Protein AF-A0A1Q8AVF8-F1 (afdb_monomer)

Secondary structure (DSSP, 8-state):
-EEEEETTEEEEEEEEE---EE-S-S----TT-PPPSSTT-GGGG-EE-TT--SEEEEEEEEEE--BSTTSSB-TT--HHHHHHHSS-EEEEEEEEEPPPEE---EETGGGTT---TTS-PPB-TTS-B-SEEPPEE-S-STT--SGGG-S-GGGEEPPPTT----PPTT-EEPPPEEEEEEEEEEEEEEETTEEEEEEEEETTTT-------TTTTGGGS--

Mean predicted aligned error: 10.4 Å

Radius of gyration: 26.91 Å; Cα contacts (8 Å, |Δi|>4): 456; chains: 1; bounding box: 62×36×70 Å

Solvent-accessible surface area (backbone atoms only — not comparable to full-atom values): 12667 Å² total; per-residue (Å²): 92,77,47,72,78,58,87,46,35,32,40,41,40,49,76,46,80,48,85,53,69,42,51,68,64,98,66,61,98,29,90,76,48,68,62,56,84,46,79,90,45,51,70,69,42,42,20,51,41,56,86,51,51,41,40,37,40,44,36,39,36,39,34,39,49,52,33,12,64,90,37,91,36,51,51,81,50,56,71,73,53,27,72,70,68,23,60,36,33,41,36,38,41,39,39,37,32,49,27,40,38,36,58,70,62,47,36,43,78,82,50,82,68,60,65,58,53,79,51,75,62,65,66,46,57,85,72,42,66,72,66,64,43,37,34,24,63,78,52,8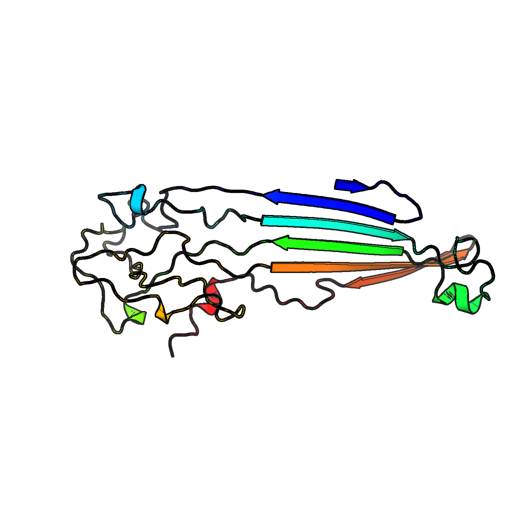1,33,69,71,26,69,55,77,96,40,33,49,39,71,87,23,49,42,82,44,57,80,46,38,76,33,70,47,44,38,28,65,37,58,43,63,56,43,54,45,41,30,39,36,41,39,32,80,74,45,82,52,99,93,48,75,43,72,48,75,49,79,34,78,43,63,76,68,56,82,63,85,89,50,79,72,72,59,72,76,69,77,87,122

Sequence (223 aa):
MQRRFKGGLAVNAAYTLAGSDGNAPDGGNSTIGVVQYDPYDIEKDRGPDPNVVKHRVVMNGTWDIPVGRGRRTGGSLPLWADAIVGGWTVSTIFQARSGPNLTPYFTYGDTGGIYPANTGRTLDGVGQFGEAWRPDVTGNPNTGGTRDRFFDLTKFKLPAAGSLGNAGKGSVHGPGTWIVNLAFYKDIVRSRGFTAEFSALLDNAFDHRNSASGWEQLARSWT

Structure (mmCIF, N/CA/C/O backbone):
data_AF-A0A1Q8AVF8-F1
#
_entry.id   AF-A0A1Q8AVF8-F1
#
loop_
_atom_site.group_PDB
_atom_site.id
_atom_site.type_symbol
_atom_site.label_atom_id
_atom_site.label_alt_id
_atom_site.label_comp_id
_atom_site.label_asym_id
_atom_site.label_entity_id
_atom_site.label_seq_id
_atom_site.pdbx_PDB_ins_code
_atom_site.Cartn_x
_atom_site.Cartn_y
_atom_site.Cartn_z
_atom_site.occupancy
_atom_site.B_iso_or_equiv
_atom_site.auth_seq_id
_atom_site.auth_comp_id
_atom_site.auth_asym_id
_atom_site.auth_atom_id
_atom_site.pdbx_PDB_model_num
ATOM 1 N N . MET A 1 1 ? -19.495 1.661 1.207 1.00 62.25 1 MET A N 1
ATOM 2 C CA . MET A 1 1 ? -20.613 1.007 1.921 1.00 62.25 1 MET A CA 1
ATOM 3 C C . MET A 1 1 ? -20.777 1.662 3.281 1.00 62.25 1 MET A C 1
ATOM 5 O O . MET A 1 1 ? -19.792 1.832 3.987 1.00 62.25 1 MET A O 1
ATOM 9 N N . GLN A 1 2 ? -21.999 2.029 3.651 1.00 60.25 2 GLN A N 1
ATOM 10 C CA . GLN A 1 2 ? -22.293 2.605 4.960 1.00 60.25 2 GLN A CA 1
ATOM 11 C C . GLN A 1 2 ? -23.439 1.817 5.582 1.00 60.25 2 GLN A C 1
ATOM 13 O O . GLN A 1 2 ? -24.530 1.755 5.019 1.00 60.25 2 GLN A O 1
ATOM 18 N N . ARG A 1 3 ? -23.198 1.215 6.745 1.00 70.56 3 ARG A N 1
ATOM 19 C CA . ARG A 1 3 ? -24.246 0.603 7.557 1.00 70.56 3 ARG A CA 1
ATOM 20 C C . ARG A 1 3 ? -24.509 1.501 8.759 1.00 70.56 3 ARG A C 1
ATOM 22 O O . ARG A 1 3 ? -23.636 1.690 9.602 1.00 70.56 3 ARG A O 1
ATOM 29 N N . ARG A 1 4 ? -25.723 2.056 8.814 1.00 68.44 4 ARG A N 1
ATOM 30 C CA . ARG A 1 4 ? -26.207 2.866 9.941 1.00 68.44 4 ARG A CA 1
ATOM 31 C C . ARG A 1 4 ? -26.382 1.992 11.191 1.00 68.44 4 ARG A C 1
ATOM 33 O O . ARG A 1 4 ? -26.616 0.789 11.062 1.00 68.44 4 ARG A O 1
ATOM 40 N N . PHE A 1 5 ? -26.266 2.616 12.364 1.00 70.38 5 PHE A N 1
ATOM 41 C CA . PHE A 1 5 ? -26.313 1.991 13.692 1.00 70.38 5 PHE A CA 1
ATOM 42 C C . PHE A 1 5 ? -27.472 0.983 13.794 1.00 70.38 5 PHE A C 1
ATOM 44 O O . PHE A 1 5 ? -28.640 1.366 13.825 1.00 70.38 5 PHE A O 1
ATOM 51 N N . LYS A 1 6 ? -27.171 -0.321 13.802 1.00 70.62 6 LYS A N 1
ATOM 52 C CA . LYS A 1 6 ? -28.186 -1.378 13.958 1.00 70.62 6 LYS A CA 1
ATOM 53 C C . LYS A 1 6 ? -27.681 -2.419 14.943 1.00 70.62 6 LYS A C 1
ATOM 55 O O . LYS A 1 6 ? -26.777 -3.183 14.616 1.00 70.62 6 LYS A O 1
ATOM 60 N N . GLY A 1 7 ? -28.300 -2.460 16.125 1.00 70.44 7 GLY A N 1
ATOM 61 C CA . GLY A 1 7 ? -27.936 -3.386 17.201 1.00 70.44 7 GLY A CA 1
ATOM 62 C C . GLY A 1 7 ? -26.587 -3.079 17.857 1.00 70.44 7 GLY A C 1
ATOM 63 O O . GLY A 1 7 ? -25.883 -4.016 18.212 1.00 70.44 7 GLY A O 1
ATOM 64 N N . GLY A 1 8 ? -26.214 -1.798 17.957 1.00 79.88 8 GLY A N 1
ATOM 65 C CA . GLY A 1 8 ? -24.939 -1.357 18.537 1.00 79.88 8 GLY A CA 1
ATOM 66 C C . GLY A 1 8 ? -23.781 -1.250 17.541 1.00 79.88 8 GLY A C 1
ATOM 67 O O . GLY A 1 8 ? -22.743 -0.709 17.880 1.00 79.88 8 GLY A O 1
ATOM 68 N N . LEU A 1 9 ? -23.934 -1.749 16.310 1.00 88.31 9 LEU A N 1
ATOM 69 C CA . LEU A 1 9 ? -22.868 -1.762 15.305 1.00 88.31 9 LEU A CA 1
ATOM 70 C C . LEU A 1 9 ? -23.087 -0.691 14.230 1.00 88.31 9 LEU A C 1
ATOM 72 O O . LEU A 1 9 ? -24.139 -0.665 13.577 1.00 88.31 9 LEU A O 1
ATOM 76 N N . ALA A 1 10 ? -22.058 0.116 13.988 1.00 92.50 10 ALA A N 1
ATOM 77 C CA . ALA A 1 10 ? -21.922 1.005 12.842 1.00 92.50 10 ALA A CA 1
ATOM 78 C C . ALA A 1 10 ? -20.623 0.704 12.091 1.00 92.50 10 ALA A C 1
ATOM 80 O O . ALA A 1 10 ? -19.572 0.531 12.699 1.00 92.50 10 ALA A O 1
ATOM 81 N N . VAL A 1 11 ? -20.700 0.641 10.760 1.00 93.81 11 VAL A N 1
ATOM 82 C CA . VAL A 1 11 ? -19.538 0.368 9.901 1.00 93.81 11 VAL A CA 1
ATOM 83 C C . VAL A 1 11 ? -19.597 1.251 8.663 1.00 93.81 11 VAL A C 1
ATOM 85 O O . VAL A 1 11 ? -20.637 1.367 8.006 1.00 93.81 11 VAL A O 1
ATOM 88 N N . ASN A 1 12 ? -18.461 1.843 8.321 1.00 95.00 12 ASN A N 1
ATOM 89 C CA . ASN A 1 12 ? -18.223 2.551 7.079 1.00 95.00 12 ASN A CA 1
ATOM 90 C C . ASN A 1 12 ? -16.999 1.941 6.392 1.00 95.00 12 ASN A C 1
ATOM 92 O O . ASN A 1 12 ? -15.965 1.762 7.023 1.00 95.00 12 ASN A O 1
ATOM 96 N N . ALA A 1 13 ? -17.113 1.624 5.108 1.00 95.19 13 ALA A N 1
ATOM 97 C CA . ALA A 1 13 ? -15.997 1.135 4.314 1.00 95.19 13 ALA A CA 1
ATOM 98 C C . ALA A 1 13 ? -15.970 1.826 2.952 1.00 95.19 13 ALA A C 1
ATOM 100 O O . ALA A 1 13 ? -17.008 1.963 2.292 1.00 95.19 13 ALA A O 1
ATOM 101 N N . ALA A 1 14 ? -14.779 2.209 2.518 1.00 97.00 14 ALA A N 1
ATOM 102 C CA . ALA A 1 14 ? -14.496 2.781 1.217 1.00 97.00 14 ALA A CA 1
ATOM 103 C C . ALA A 1 14 ? -13.383 1.979 0.540 1.00 97.00 14 ALA A C 1
ATOM 105 O O . ALA A 1 14 ? -12.409 1.572 1.175 1.00 97.00 14 ALA A O 1
ATOM 106 N N . TYR A 1 15 ? -13.546 1.763 -0.759 1.00 96.38 15 TYR A N 1
ATOM 107 C CA . TYR A 1 15 ? -12.542 1.150 -1.608 1.00 96.38 15 TYR A CA 1
ATOM 108 C C . TYR A 1 15 ? -12.303 2.060 -2.805 1.00 96.38 15 TYR A C 1
ATOM 110 O O . TYR A 1 15 ? -13.253 2.489 -3.461 1.00 96.38 15 TYR A O 1
ATOM 118 N N . THR A 1 16 ? -11.036 2.341 -3.068 1.00 96.38 16 THR A N 1
ATOM 119 C CA . THR A 1 16 ? -10.586 3.141 -4.197 1.00 96.38 16 THR A CA 1
ATOM 120 C C . THR A 1 16 ? -9.743 2.256 -5.099 1.00 96.38 16 THR A C 1
ATOM 122 O O . THR A 1 16 ? -8.730 1.700 -4.666 1.00 96.38 16 THR A O 1
ATOM 125 N N . LEU A 1 17 ? -10.171 2.152 -6.355 1.00 95.88 17 LEU A N 1
ATOM 126 C CA . LEU A 1 17 ? -9.361 1.657 -7.457 1.00 95.88 17 LEU A CA 1
ATOM 127 C C . LEU A 1 17 ? -8.878 2.874 -8.242 1.00 95.88 17 LEU A C 1
ATOM 129 O O . LEU A 1 17 ? -9.701 3.627 -8.758 1.00 95.88 17 LEU A O 1
ATOM 133 N N . ALA A 1 18 ? -7.567 3.069 -8.320 1.00 92.94 18 ALA A N 1
ATOM 134 C CA . ALA A 1 18 ? -6.971 4.148 -9.096 1.00 92.94 18 ALA A CA 1
ATOM 135 C C . ALA A 1 18 ? -6.000 3.590 -10.140 1.00 92.94 18 ALA A C 1
ATOM 137 O O . ALA A 1 18 ? -5.501 2.468 -10.037 1.00 92.94 18 ALA A O 1
ATOM 138 N N . GLY A 1 19 ? -5.757 4.367 -11.185 1.00 91.44 19 GLY A N 1
ATOM 139 C CA . GLY A 1 19 ? -4.804 4.037 -12.230 1.00 91.44 19 GLY A CA 1
ATOM 140 C C . GLY A 1 19 ? -4.382 5.308 -12.936 1.00 91.44 19 GLY A C 1
ATOM 141 O O . GLY A 1 19 ? -5.223 6.142 -13.249 1.00 91.44 19 GLY A O 1
ATOM 142 N N . SER A 1 20 ? -3.082 5.435 -13.143 1.00 90.38 20 SER A N 1
ATOM 143 C CA . SER A 1 20 ? -2.471 6.474 -13.953 1.00 90.38 20 SER A CA 1
ATOM 144 C C . SER A 1 20 ? -1.272 5.841 -14.631 1.00 90.38 20 SER A C 1
ATOM 146 O O . SER A 1 20 ? -0.558 5.050 -14.003 1.00 90.38 20 SER A O 1
ATOM 148 N N . ASP A 1 21 ? -1.090 6.145 -15.901 1.00 90.31 21 ASP A N 1
ATOM 149 C CA . ASP A 1 21 ? 0.059 5.754 -16.692 1.00 90.31 21 ASP A CA 1
ATOM 150 C C . ASP A 1 21 ? 0.595 6.971 -17.442 1.00 90.31 21 ASP A C 1
ATOM 152 O O . ASP A 1 21 ? -0.121 7.932 -17.723 1.00 90.31 21 ASP A O 1
ATOM 156 N N . GLY A 1 22 ? 1.882 6.940 -17.750 1.00 88.56 22 GLY A N 1
ATOM 157 C CA . GLY A 1 22 ? 2.511 8.014 -18.493 1.00 88.56 22 GLY A CA 1
ATOM 158 C C . GLY A 1 22 ? 3.928 7.667 -18.902 1.00 88.56 22 GLY A C 1
ATOM 159 O O . GLY A 1 22 ? 4.569 6.798 -18.313 1.00 88.56 22 GLY A O 1
ATOM 160 N N . ASN A 1 23 ? 4.399 8.389 -19.909 1.00 87.19 23 ASN A N 1
ATOM 161 C CA . ASN A 1 23 ? 5.767 8.381 -20.427 1.00 87.19 23 ASN A CA 1
ATOM 162 C C . ASN A 1 23 ? 6.611 9.535 -19.845 1.00 87.19 23 ASN A C 1
ATOM 164 O O . ASN A 1 23 ? 7.701 9.839 -20.326 1.00 87.19 23 ASN A O 1
ATOM 168 N N . ALA A 1 24 ? 6.093 10.218 -18.817 1.00 80.00 24 ALA A N 1
ATOM 169 C CA . ALA A 1 24 ? 6.864 11.201 -18.075 1.00 80.00 24 ALA A CA 1
ATOM 170 C C . ALA A 1 24 ? 8.023 10.489 -17.352 1.00 80.00 24 ALA A C 1
ATOM 172 O O . ALA A 1 24 ? 7.798 9.421 -16.767 1.00 80.00 24 ALA A O 1
ATOM 173 N N . PRO A 1 25 ? 9.240 11.051 -17.340 1.00 74.56 25 PRO A N 1
ATOM 174 C CA . PRO A 1 25 ? 10.337 10.440 -16.607 1.00 74.56 25 PRO A CA 1
ATOM 175 C C . PRO A 1 25 ? 10.065 10.475 -15.095 1.00 74.56 25 PRO A C 1
ATOM 177 O O . PRO A 1 25 ? 9.490 11.434 -14.582 1.00 74.56 25 PRO A O 1
ATOM 180 N N . ASP A 1 26 ? 10.496 9.436 -14.374 1.00 61.78 26 ASP A N 1
ATOM 181 C CA . ASP A 1 26 ? 10.219 9.257 -12.934 1.00 61.78 26 ASP A CA 1
ATOM 182 C C . ASP A 1 26 ? 10.962 10.240 -12.015 1.00 61.78 26 ASP A C 1
ATOM 184 O O . ASP A 1 26 ? 10.629 10.376 -10.839 1.00 61.78 26 ASP A O 1
ATOM 188 N N . GLY A 1 27 ? 11.964 10.941 -12.540 1.00 60.56 27 GLY A N 1
ATOM 189 C CA . GLY A 1 27 ? 12.740 11.933 -11.814 1.00 60.56 27 GLY A CA 1
ATOM 190 C C . GLY A 1 27 ? 13.999 12.325 -12.579 1.00 60.56 27 GLY A C 1
ATOM 191 O O . GLY A 1 27 ? 14.475 11.595 -13.446 1.00 60.56 27 GLY A O 1
ATOM 192 N N . GLY A 1 28 ? 14.537 13.497 -12.259 1.00 58.25 28 GLY A N 1
ATOM 193 C CA . GLY A 1 28 ? 15.793 13.988 -12.812 1.00 58.25 28 GLY A CA 1
ATOM 194 C C . GLY A 1 28 ? 16.117 15.358 -12.235 1.00 58.25 28 GLY A C 1
ATOM 195 O O . GLY A 1 28 ? 15.303 16.273 -12.321 1.00 58.25 28 GLY A O 1
ATOM 196 N N . ASN A 1 29 ? 17.293 15.489 -11.626 1.00 52.47 29 ASN A N 1
ATOM 197 C CA . ASN A 1 29 ? 17.801 16.762 -11.132 1.00 52.47 29 ASN A CA 1
ATOM 198 C C . ASN A 1 29 ? 18.781 17.329 -12.157 1.00 52.47 29 ASN A C 1
ATOM 200 O O . ASN A 1 29 ? 19.989 17.145 -12.045 1.00 52.47 29 A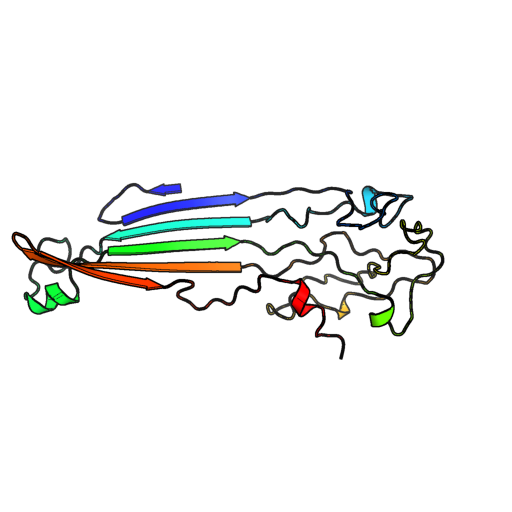SN A O 1
ATOM 204 N N . SER A 1 30 ? 18.246 17.952 -13.200 1.00 64.25 30 SER A N 1
ATOM 205 C CA . SER A 1 30 ? 19.047 18.501 -14.287 1.00 64.25 30 SER A CA 1
ATOM 206 C C . SER A 1 30 ? 18.587 19.917 -14.596 1.00 64.25 30 SER A C 1
ATOM 208 O O . SER A 1 30 ? 17.401 20.172 -14.805 1.00 64.25 30 SER A O 1
ATOM 210 N N . THR A 1 31 ? 19.548 20.836 -14.660 1.00 62.41 31 THR A N 1
ATOM 211 C CA . THR A 1 31 ? 19.342 22.233 -15.072 1.00 62.41 31 THR A CA 1
ATOM 212 C C . THR A 1 31 ? 18.910 22.360 -16.536 1.00 62.41 31 THR A C 1
ATOM 214 O O . THR A 1 31 ? 18.401 23.405 -16.928 1.00 62.41 31 THR A O 1
ATOM 217 N N . ILE A 1 32 ? 19.069 21.293 -17.330 1.00 66.00 32 ILE A N 1
ATOM 218 C CA . ILE A 1 32 ? 18.674 21.203 -18.746 1.00 66.00 32 ILE A CA 1
ATOM 219 C C . ILE A 1 32 ? 17.293 20.522 -18.900 1.00 66.00 32 ILE A C 1
ATOM 221 O O . ILE A 1 32 ? 16.760 20.408 -19.999 1.00 66.00 32 ILE A O 1
ATOM 225 N N . GLY A 1 33 ? 16.662 20.115 -17.793 1.00 64.94 33 GLY A N 1
ATOM 226 C CA . GLY A 1 33 ? 15.379 19.411 -17.790 1.00 64.94 33 GLY A CA 1
ATOM 227 C C . GLY A 1 33 ? 15.523 17.897 -17.640 1.00 64.94 33 GLY A C 1
ATOM 228 O O . GLY A 1 33 ? 16.625 17.349 -17.591 1.00 64.94 33 GLY A O 1
ATOM 229 N N . VAL A 1 34 ? 14.385 17.219 -17.496 1.00 68.31 34 VAL A N 1
ATOM 230 C CA . VAL A 1 34 ? 14.330 15.796 -17.139 1.00 68.31 34 VAL A CA 1
ATOM 231 C C . VAL A 1 34 ? 14.758 14.920 -18.323 1.00 68.31 34 VAL A C 1
ATOM 233 O O . VAL A 1 34 ? 14.279 15.104 -19.440 1.00 68.31 34 VAL A O 1
ATOM 236 N N . VAL A 1 35 ? 15.654 13.961 -18.077 1.00 72.44 35 VAL A N 1
ATOM 237 C CA . VAL A 1 35 ? 16.213 13.073 -19.107 1.00 72.44 35 VAL A CA 1
ATOM 238 C C . VAL A 1 35 ? 15.326 11.837 -19.279 1.00 72.44 35 VAL A C 1
ATOM 240 O O . VAL A 1 35 ? 15.113 11.085 -18.327 1.00 72.44 35 VAL A O 1
ATOM 243 N N . GLN A 1 36 ? 14.822 11.623 -20.497 1.00 78.00 36 GLN A N 1
ATOM 244 C CA . GLN A 1 36 ? 14.102 10.401 -20.882 1.00 78.00 36 GLN A CA 1
ATOM 245 C C . GLN A 1 36 ? 15.048 9.188 -20.883 1.00 78.00 36 GLN A C 1
ATOM 247 O O . GLN A 1 36 ? 16.258 9.333 -21.084 1.00 78.00 36 GLN A O 1
ATOM 252 N N . TYR A 1 37 ? 14.536 7.977 -20.644 1.00 79.50 37 TYR A N 1
ATOM 253 C CA . TYR A 1 37 ? 15.367 6.770 -20.705 1.00 79.50 37 TYR A CA 1
ATOM 254 C C . TYR A 1 37 ? 15.809 6.496 -22.144 1.00 79.50 37 TYR A C 1
ATOM 256 O O . TYR A 1 37 ? 17.011 6.365 -22.381 1.00 79.50 37 TYR A O 1
ATOM 264 N N . ASP A 1 38 ? 14.851 6.483 -23.075 1.00 82.62 38 ASP A N 1
ATOM 265 C CA . ASP A 1 38 ? 15.077 6.424 -24.520 1.00 82.62 38 ASP A CA 1
ATOM 266 C C . ASP A 1 38 ? 14.621 7.749 -25.168 1.00 82.62 38 ASP A C 1
ATOM 268 O O . ASP A 1 38 ? 13.419 8.007 -25.270 1.00 82.62 38 ASP A O 1
ATOM 272 N N . PRO A 1 39 ? 15.549 8.626 -25.598 1.00 78.62 39 PRO A N 1
ATOM 273 C CA . PRO A 1 39 ? 15.192 9.909 -26.201 1.00 78.62 39 PRO A CA 1
ATOM 274 C C . PRO A 1 39 ? 14.612 9.773 -27.617 1.00 78.62 39 PRO A C 1
ATOM 276 O O . PRO A 1 39 ? 14.037 10.733 -28.127 1.00 78.62 39 PRO A O 1
ATOM 279 N N . TYR A 1 40 ? 14.768 8.613 -28.262 1.00 85.50 40 TYR A N 1
ATOM 280 C CA . TYR A 1 40 ? 14.280 8.369 -29.619 1.00 85.50 40 TYR A CA 1
ATOM 281 C C . TYR A 1 40 ? 12.878 7.753 -29.637 1.00 85.50 40 TYR A C 1
ATOM 283 O O . TYR A 1 40 ? 12.205 7.812 -30.665 1.00 85.50 40 TYR A O 1
ATOM 291 N N . ASP A 1 41 ? 12.433 7.177 -28.518 1.00 86.62 41 ASP A N 1
ATOM 292 C CA . ASP A 1 41 ? 11.119 6.553 -28.380 1.00 86.62 41 ASP A CA 1
ATOM 293 C C . ASP A 1 41 ? 10.611 6.652 -26.935 1.00 86.62 41 ASP A C 1
ATOM 295 O O . ASP A 1 41 ? 10.851 5.784 -26.094 1.00 86.62 41 ASP A O 1
ATOM 299 N N . ILE A 1 42 ? 9.870 7.727 -26.661 1.00 84.56 42 ILE A N 1
ATOM 300 C CA . ILE A 1 42 ? 9.328 8.014 -25.328 1.00 84.56 42 ILE A CA 1
ATOM 301 C C . ILE A 1 42 ? 8.257 7.008 -24.889 1.00 84.56 42 ILE A C 1
ATOM 303 O O . ILE A 1 42 ? 8.016 6.851 -23.695 1.00 84.56 42 ILE A O 1
ATOM 307 N N . GLU A 1 43 ? 7.598 6.305 -25.816 1.00 88.06 43 GLU A N 1
ATOM 308 C CA . GLU A 1 43 ? 6.540 5.358 -25.448 1.00 88.06 43 GLU A CA 1
ATOM 309 C C . GLU A 1 43 ? 7.110 4.085 -24.810 1.00 88.06 43 GLU A C 1
ATOM 311 O O . GLU A 1 43 ? 6.407 3.422 -24.048 1.00 88.06 43 GLU A O 1
ATOM 316 N N . LYS A 1 44 ? 8.405 3.787 -24.999 1.00 82.94 44 LYS A N 1
ATOM 317 C CA . LYS A 1 44 ? 9.105 2.742 -24.224 1.00 82.94 44 LYS A CA 1
ATOM 318 C C . LYS A 1 44 ? 9.167 3.040 -22.730 1.00 82.94 44 LYS A C 1
ATOM 320 O O . LYS A 1 44 ? 9.304 2.119 -21.925 1.00 82.94 44 LYS A O 1
ATOM 325 N N . ASP A 1 45 ? 9.053 4.311 -22.357 1.00 83.94 45 ASP A N 1
ATOM 326 C CA . ASP A 1 45 ? 8.985 4.752 -20.968 1.00 83.94 45 ASP A CA 1
ATOM 327 C C . ASP A 1 45 ? 7.570 4.842 -20.425 1.00 83.94 45 ASP A C 1
ATOM 329 O O . ASP A 1 45 ? 7.386 5.214 -19.265 1.00 83.94 45 ASP A O 1
ATOM 333 N N . ARG A 1 46 ? 6.558 4.467 -21.208 1.00 89.88 46 ARG A N 1
ATOM 334 C CA . ARG A 1 46 ? 5.196 4.436 -20.705 1.00 89.88 46 ARG A CA 1
ATOM 335 C C . ARG A 1 46 ? 5.036 3.332 -19.667 1.00 89.88 46 ARG A C 1
ATOM 337 O O . ARG A 1 46 ? 5.244 2.150 -19.931 1.00 89.88 46 ARG A O 1
ATOM 344 N N . GLY A 1 47 ? 4.612 3.723 -18.475 1.00 90.44 47 GLY A N 1
ATOM 345 C CA . GLY A 1 47 ? 4.353 2.800 -17.379 1.00 90.44 47 GLY A CA 1
ATOM 346 C C . GLY A 1 47 ? 3.432 3.410 -16.334 1.00 90.44 47 GLY A C 1
ATOM 347 O O . GLY A 1 47 ? 3.074 4.587 -16.437 1.00 90.44 47 GLY A O 1
ATOM 348 N N . PRO A 1 48 ? 3.020 2.622 -15.330 1.00 90.12 48 PRO A N 1
ATOM 349 C CA . PRO A 1 48 ? 2.194 3.125 -14.251 1.00 90.12 48 PRO A CA 1
ATOM 350 C C . PRO A 1 48 ? 2.927 4.217 -13.467 1.00 90.12 48 PRO A C 1
ATOM 352 O O . PRO A 1 48 ? 4.133 4.134 -13.235 1.00 90.12 48 PRO A O 1
ATOM 355 N N . ASP A 1 49 ? 2.177 5.220 -13.027 1.00 84.56 49 ASP A N 1
ATOM 356 C CA . ASP A 1 49 ? 2.690 6.280 -12.164 1.00 84.56 49 ASP A CA 1
ATOM 357 C C . ASP A 1 49 ? 3.087 5.696 -10.792 1.00 84.56 49 ASP A C 1
ATOM 359 O O . ASP A 1 49 ? 2.239 5.088 -10.122 1.00 84.56 49 ASP A O 1
ATOM 363 N N . PRO A 1 50 ? 4.344 5.873 -10.341 1.00 77.62 50 PRO A N 1
ATOM 364 C CA . PRO A 1 50 ? 4.799 5.354 -9.051 1.00 77.62 50 PRO A CA 1
ATOM 365 C C . PRO A 1 50 ? 4.055 5.962 -7.850 1.00 77.62 50 PRO A C 1
ATOM 367 O O . PRO A 1 50 ? 4.018 5.354 -6.777 1.00 77.62 50 PRO A O 1
ATOM 370 N N . ASN A 1 51 ? 3.425 7.131 -8.012 1.00 78.94 51 ASN A N 1
ATOM 371 C CA . ASN A 1 51 ? 2.699 7.826 -6.947 1.00 78.94 51 ASN A CA 1
ATOM 372 C C . ASN A 1 51 ? 1.241 7.368 -6.809 1.00 78.94 51 ASN A C 1
ATOM 374 O O . ASN A 1 51 ? 0.581 7.683 -5.812 1.00 78.94 51 ASN A O 1
ATOM 378 N N . VAL A 1 52 ? 0.718 6.614 -7.782 1.00 85.88 52 VAL A N 1
ATOM 379 C CA . VAL A 1 52 ? -0.677 6.169 -7.775 1.00 85.88 52 VAL A CA 1
ATOM 380 C C . VAL A 1 52 ? -0.797 4.777 -7.171 1.00 85.88 52 VAL A C 1
ATOM 382 O O . VAL A 1 52 ? -0.420 3.759 -7.747 1.00 85.88 52 VAL A O 1
ATOM 385 N N . VAL A 1 53 ? -1.410 4.725 -5.990 1.00 89.44 53 VAL A N 1
ATOM 386 C CA . VAL A 1 53 ? -1.764 3.471 -5.323 1.00 89.44 53 VAL A CA 1
ATOM 387 C C . VAL A 1 53 ? -2.951 2.829 -6.039 1.00 89.44 53 VAL A C 1
ATOM 389 O O . VAL A 1 53 ? -4.054 3.375 -6.027 1.00 89.44 53 VAL A O 1
ATOM 392 N N . LYS A 1 54 ? -2.742 1.638 -6.612 1.00 92.50 54 LYS A N 1
ATOM 393 C CA . LYS A 1 54 ? -3.764 0.914 -7.382 1.00 92.50 54 LYS A CA 1
ATOM 394 C C . LYS A 1 54 ? -5.000 0.574 -6.550 1.00 92.50 54 LYS A C 1
ATOM 396 O O . LYS A 1 54 ? -6.117 0.872 -6.959 1.00 92.50 54 LYS A O 1
ATOM 401 N N . HIS A 1 55 ? -4.795 -0.042 -5.389 1.00 94.75 55 HIS A N 1
ATOM 402 C CA . HIS A 1 55 ? -5.865 -0.507 -4.512 1.00 94.75 55 HIS A CA 1
ATOM 403 C C . HIS A 1 55 ? -5.720 0.133 -3.141 1.00 94.75 55 HIS A C 1
ATOM 405 O O . HIS A 1 55 ? -4.673 -0.008 -2.512 1.00 94.75 55 HIS A O 1
ATOM 411 N N . ARG A 1 56 ? -6.773 0.783 -2.646 1.00 95.12 56 ARG A N 1
ATOM 412 C CA . ARG A 1 56 ? -6.827 1.289 -1.272 1.00 95.12 56 ARG A CA 1
ATOM 413 C C . ARG A 1 56 ? -8.164 0.955 -0.634 1.00 95.12 56 ARG A C 1
ATOM 415 O O . ARG A 1 56 ? -9.211 1.247 -1.198 1.00 95.12 56 ARG A O 1
ATOM 422 N N . VAL A 1 57 ? -8.120 0.378 0.558 1.00 96.88 57 VAL A N 1
ATOM 423 C CA . VAL A 1 57 ? -9.282 0.108 1.404 1.00 96.88 57 VAL A CA 1
ATOM 424 C C . VAL A 1 57 ? -9.134 0.920 2.681 1.00 96.88 57 VAL A C 1
ATOM 426 O O . VAL A 1 57 ? -8.074 0.915 3.305 1.00 96.88 57 VAL A O 1
ATOM 429 N N . VAL A 1 58 ? -10.204 1.599 3.077 1.00 96.69 58 VAL A N 1
ATOM 430 C CA . VAL A 1 58 ? -10.331 2.219 4.397 1.00 96.69 58 VAL A CA 1
ATOM 431 C C . VAL A 1 58 ? -11.652 1.764 4.994 1.00 96.69 58 VAL A C 1
ATOM 433 O O . VAL A 1 58 ? -12.698 1.890 4.361 1.00 96.69 58 VAL A O 1
ATOM 436 N N . MET A 1 59 ? -11.615 1.230 6.206 1.00 96.44 59 MET A N 1
ATOM 437 C CA . MET A 1 59 ? -12.793 0.801 6.944 1.00 96.44 59 MET A CA 1
ATOM 438 C C . MET A 1 59 ? -12.738 1.358 8.358 1.00 96.44 59 MET A C 1
ATOM 440 O O . MET A 1 59 ? -11.721 1.268 9.029 1.00 96.44 59 MET A O 1
ATOM 444 N N . ASN A 1 60 ? -13.856 1.898 8.818 1.00 95.38 60 ASN A N 1
ATOM 445 C CA . ASN A 1 60 ? -14.053 2.354 10.180 1.00 95.38 60 ASN A CA 1
ATOM 446 C C . ASN A 1 60 ? -15.265 1.621 10.746 1.00 95.38 60 ASN A C 1
ATOM 448 O O . ASN A 1 60 ? -16.293 1.502 10.074 1.00 95.38 60 ASN A O 1
ATOM 452 N N . GLY A 1 61 ? -15.162 1.129 11.970 1.00 94.31 61 GLY A N 1
ATOM 453 C CA . GLY A 1 61 ? -16.256 0.440 12.636 1.00 94.31 61 GLY A CA 1
ATOM 454 C C . GLY A 1 61 ? -16.308 0.803 14.105 1.00 94.31 61 GLY A C 1
ATOM 455 O O . GLY A 1 61 ? -15.269 0.917 14.740 1.00 94.31 61 GLY A O 1
ATOM 456 N N . THR A 1 62 ? -17.514 0.941 14.639 1.00 94.56 62 THR A N 1
ATOM 457 C CA . THR A 1 62 ? -17.759 1.078 16.073 1.00 94.56 62 THR A CA 1
ATOM 458 C C . THR A 1 62 ? -18.839 0.090 16.463 1.00 94.56 62 THR A C 1
ATOM 460 O O . THR A 1 62 ? -19.873 -0.016 15.798 1.00 94.56 62 THR A O 1
ATOM 463 N N . TRP A 1 63 ? -18.587 -0.652 17.529 1.00 92.25 63 TRP A N 1
ATOM 464 C CA . TRP A 1 63 ? -19.482 -1.658 18.052 1.00 92.25 63 TRP A CA 1
ATOM 465 C C . TRP A 1 63 ? -19.680 -1.472 19.550 1.00 92.25 63 TRP A C 1
ATOM 467 O O . TRP A 1 63 ? -18.784 -1.733 20.351 1.00 92.25 63 TRP A O 1
ATOM 477 N N . ASP A 1 64 ? -20.891 -1.077 19.919 1.00 89.75 64 ASP A N 1
ATOM 478 C CA . ASP A 1 64 ? -21.391 -1.186 21.279 1.00 89.75 64 ASP A CA 1
ATOM 479 C C . ASP A 1 64 ? -21.716 -2.649 21.547 1.00 89.75 64 ASP A C 1
ATOM 481 O O . ASP A 1 64 ? -22.698 -3.202 21.031 1.00 89.75 64 ASP A O 1
ATOM 485 N N . ILE A 1 65 ? -20.887 -3.286 22.366 1.00 87.75 65 ILE A N 1
ATOM 486 C CA . ILE A 1 65 ? -21.068 -4.683 22.720 1.00 87.75 65 ILE A CA 1
ATOM 487 C C . ILE A 1 65 ? -22.396 -4.791 23.489 1.00 87.75 65 ILE A C 1
ATOM 489 O O . ILE A 1 65 ? -22.604 -4.102 24.498 1.00 87.75 65 ILE A O 1
ATOM 493 N N . PRO A 1 66 ? -23.341 -5.637 23.039 1.00 82.81 66 PRO A N 1
ATOM 494 C CA . PRO A 1 66 ? -24.671 -5.721 23.631 1.00 82.81 66 PRO A CA 1
ATOM 495 C C . PRO A 1 66 ? -24.680 -6.596 24.897 1.00 82.81 66 PRO A C 1
ATOM 497 O O . PRO A 1 66 ? -25.669 -7.277 25.159 1.00 82.81 66 PRO A O 1
ATOM 500 N N . VAL A 1 67 ? -23.585 -6.595 25.661 1.00 84.31 67 VAL A N 1
ATOM 501 C CA . VAL A 1 67 ? -23.405 -7.366 26.895 1.00 84.31 67 VAL A CA 1
ATOM 502 C C . VAL A 1 67 ? -23.526 -6.436 28.099 1.00 84.31 67 VAL A C 1
ATOM 504 O O . VAL A 1 67 ? -22.945 -5.351 28.102 1.00 84.31 67 VAL A O 1
ATOM 507 N N . GLY A 1 68 ? -24.281 -6.863 29.108 1.00 78.56 68 GLY A N 1
ATOM 508 C CA . GLY A 1 68 ? -24.412 -6.187 30.396 1.00 78.56 68 GLY A CA 1
ATOM 509 C C . GLY A 1 68 ? -25.855 -6.044 30.872 1.00 78.56 68 GLY A C 1
ATOM 510 O O . GLY A 1 68 ? -26.810 -6.390 30.166 1.00 78.56 68 GLY A O 1
ATOM 511 N N . ARG A 1 69 ? -26.030 -5.499 32.077 1.00 70.69 69 ARG A N 1
ATOM 512 C CA . ARG A 1 69 ? -27.351 -5.182 32.630 1.00 70.69 69 ARG A CA 1
ATOM 513 C C . ARG A 1 69 ? -28.091 -4.198 31.724 1.00 70.69 69 ARG A C 1
ATOM 515 O O . ARG A 1 69 ? -27.539 -3.201 31.269 1.00 70.69 69 ARG A O 1
ATOM 522 N N . GLY A 1 70 ? -29.360 -4.494 31.441 1.00 72.31 70 GLY A N 1
ATOM 523 C CA . GLY A 1 70 ? -30.193 -3.678 30.549 1.00 72.31 70 GLY A CA 1
ATOM 524 C C . GLY A 1 70 ? -29.835 -3.769 29.058 1.00 72.31 70 GLY A C 1
ATOM 525 O O . GLY A 1 70 ? -30.427 -3.049 28.256 1.00 72.31 70 GLY A O 1
ATOM 526 N N . ARG A 1 71 ? -28.902 -4.649 28.662 1.00 76.94 71 ARG A N 1
ATOM 527 C CA . ARG A 1 71 ? -28.566 -4.925 27.255 1.00 76.94 71 ARG A CA 1
ATOM 528 C C . ARG A 1 71 ? -29.090 -6.293 26.809 1.00 76.94 71 ARG A C 1
ATOM 530 O O . ARG A 1 71 ? -29.602 -7.079 27.603 1.00 76.94 71 ARG A O 1
ATOM 537 N N . ARG A 1 72 ? -28.993 -6.561 25.500 1.00 75.69 72 ARG A N 1
ATOM 538 C CA . ARG A 1 72 ? -29.579 -7.746 24.845 1.00 75.69 72 ARG A CA 1
ATOM 539 C C . ARG A 1 72 ? -29.038 -9.068 25.402 1.00 75.69 72 ARG A C 1
ATOM 541 O O . ARG A 1 72 ? -29.765 -10.056 25.403 1.00 75.69 72 ARG A O 1
ATOM 548 N N . THR A 1 73 ? -27.794 -9.080 25.872 1.00 77.69 73 THR A N 1
ATOM 549 C CA . THR A 1 73 ? -27.111 -10.264 26.395 1.00 77.69 73 THR A CA 1
ATOM 550 C C . THR A 1 73 ? -26.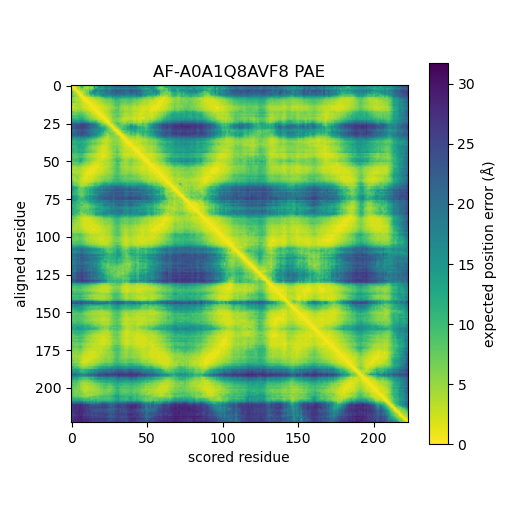614 -9.976 27.816 1.00 77.69 73 THR A C 1
ATOM 552 O O . THR A 1 73 ? -26.011 -8.938 28.059 1.00 77.69 73 THR A O 1
ATOM 555 N N . GLY A 1 74 ? -26.841 -10.877 28.777 1.00 71.56 74 GLY A N 1
ATOM 556 C CA . GLY A 1 74 ? -26.326 -10.701 30.148 1.00 71.56 74 GLY A CA 1
ATOM 557 C C . GLY A 1 74 ? -27.130 -9.746 31.044 1.00 71.56 74 GLY A C 1
ATOM 558 O O . GLY A 1 74 ? -26.591 -9.222 32.015 1.00 71.56 74 GLY A O 1
ATOM 559 N N . GLY A 1 75 ? -28.425 -9.551 30.770 1.00 74.50 75 GLY A N 1
ATOM 560 C CA . GLY A 1 75 ? -29.296 -8.663 31.553 1.00 74.50 75 GLY A CA 1
ATOM 561 C C . GLY A 1 75 ? -29.406 -8.999 33.051 1.00 74.50 75 GLY A C 1
ATOM 562 O O . GLY A 1 75 ? -29.739 -8.121 33.844 1.00 74.50 75 GLY A O 1
ATOM 563 N N . SER A 1 76 ? -29.089 -10.235 33.449 1.00 78.19 76 SER A N 1
ATOM 564 C CA . SER A 1 76 ? -29.095 -10.718 34.838 1.00 78.19 76 SER A CA 1
ATOM 565 C C . SER A 1 76 ? -27.698 -10.859 35.457 1.00 78.19 76 SER A C 1
ATOM 567 O O . SER A 1 76 ? -27.564 -11.505 36.496 1.00 78.19 76 SER A O 1
ATOM 569 N N . LEU A 1 77 ? -26.650 -10.302 34.836 1.00 79.25 77 LEU A N 1
ATOM 570 C CA . LEU A 1 77 ? -25.293 -10.399 35.376 1.00 79.25 77 LEU A CA 1
ATOM 571 C C . LEU A 1 77 ? -25.209 -9.786 36.789 1.00 79.25 77 LEU A C 1
ATOM 573 O O . LEU A 1 77 ? -25.810 -8.732 37.045 1.00 79.25 77 LEU A O 1
ATOM 577 N N . PRO A 1 78 ? -24.467 -10.422 37.717 1.00 79.12 78 PRO A N 1
ATOM 578 C CA . PRO A 1 78 ? -24.165 -9.820 39.007 1.00 79.12 78 PRO A CA 1
ATOM 579 C C . PRO A 1 78 ? -23.329 -8.548 38.809 1.00 79.12 78 PRO A C 1
ATOM 581 O O . PRO A 1 78 ? -22.559 -8.448 37.854 1.00 79.12 78 PRO A O 1
ATOM 584 N N . LEU A 1 79 ? -23.473 -7.577 39.719 1.00 79.12 79 LEU A N 1
ATOM 585 C CA . LEU A 1 79 ? -22.903 -6.225 39.578 1.00 79.12 79 LEU A CA 1
ATOM 586 C C . LEU A 1 79 ? -21.403 -6.226 39.252 1.00 79.12 79 LEU A C 1
ATOM 588 O O . LEU A 1 79 ? -20.954 -5.458 38.410 1.00 79.12 79 LEU A O 1
ATOM 592 N N . TRP A 1 80 ? -20.638 -7.103 39.902 1.00 80.06 80 TRP A N 1
ATOM 593 C CA . TRP A 1 80 ? -19.196 -7.212 39.692 1.00 80.06 80 TRP A CA 1
ATOM 594 C C . TRP A 1 80 ? -18.850 -7.740 38.291 1.00 80.06 80 TRP A C 1
ATOM 596 O O . TRP A 1 80 ? -17.879 -7.292 37.690 1.00 80.06 80 TRP A O 1
ATOM 606 N N . ALA A 1 81 ? -19.656 -8.653 37.741 1.00 80.50 81 ALA A N 1
ATOM 607 C CA . ALA A 1 81 ? -19.442 -9.190 36.403 1.00 80.50 81 ALA A CA 1
ATOM 608 C C . ALA A 1 81 ? -19.821 -8.151 35.341 1.00 80.50 81 ALA A C 1
ATOM 610 O O . ALA A 1 81 ? -19.069 -7.942 34.398 1.00 80.50 81 ALA A O 1
ATOM 611 N N . ASP A 1 82 ? -20.931 -7.434 35.523 1.00 79.56 82 ASP A N 1
ATOM 612 C CA . ASP A 1 82 ? -21.324 -6.319 34.651 1.00 79.56 82 ASP A CA 1
ATOM 613 C C . ASP A 1 82 ? -20.268 -5.193 34.645 1.00 79.56 82 ASP A C 1
ATOM 615 O O . ASP A 1 82 ? -19.859 -4.703 33.587 1.00 79.56 82 ASP A O 1
ATOM 619 N N . ALA A 1 83 ? -19.705 -4.878 35.816 1.00 76.19 83 ALA A N 1
ATOM 620 C CA . ALA A 1 83 ? -18.611 -3.920 35.955 1.00 76.19 83 ALA A CA 1
ATOM 621 C C . ALA A 1 83 ? -17.343 -4.328 35.185 1.00 76.19 83 ALA A C 1
ATOM 623 O O . ALA A 1 83 ? -16.603 -3.454 34.743 1.00 76.19 83 ALA A O 1
ATOM 624 N N . ILE A 1 84 ? -17.119 -5.621 34.928 1.00 79.19 84 ILE A N 1
ATOM 625 C CA . ILE A 1 84 ? -15.970 -6.109 34.149 1.00 79.19 84 ILE A CA 1
ATOM 626 C C . ILE A 1 84 ? -16.339 -6.272 32.670 1.00 79.19 84 ILE A C 1
ATOM 628 O O . ILE A 1 84 ? -15.717 -5.643 31.817 1.00 79.19 84 ILE A O 1
ATOM 632 N N . VAL A 1 85 ? -17.381 -7.038 32.339 1.00 80.50 85 VAL A N 1
ATOM 633 C CA . VAL A 1 85 ? -17.687 -7.452 30.954 1.00 80.50 85 VAL A CA 1
ATOM 634 C C . VAL A 1 85 ? -18.806 -6.660 30.270 1.00 80.50 85 VAL A C 1
ATOM 636 O O . VAL A 1 85 ? -18.973 -6.767 29.058 1.00 80.50 85 VAL A O 1
ATOM 639 N N . GLY A 1 86 ? -19.575 -5.860 31.009 1.00 81.69 86 GLY A N 1
ATOM 640 C CA . GLY A 1 86 ? -20.699 -5.093 30.469 1.00 81.69 86 GLY A CA 1
ATOM 641 C C . GLY A 1 86 ? -20.296 -3.753 29.849 1.00 81.69 86 GLY A C 1
ATOM 642 O O . GLY A 1 86 ? -19.284 -3.169 30.222 1.00 81.69 86 GLY A O 1
ATOM 643 N N . GLY A 1 87 ? -21.093 -3.239 28.912 1.00 83.31 87 GLY A N 1
ATOM 644 C CA . GLY A 1 87 ? -21.057 -1.821 28.526 1.00 83.31 87 GLY A CA 1
ATOM 645 C C . GLY A 1 87 ? -19.863 -1.350 27.691 1.00 83.31 87 GLY A C 1
ATOM 646 O O . GLY A 1 87 ? -19.698 -0.146 27.527 1.00 83.31 87 GLY A O 1
ATOM 647 N N . TRP A 1 88 ? -19.054 -2.262 27.155 1.00 90.06 88 TRP A N 1
ATOM 648 C CA . TRP A 1 88 ? -17.918 -1.913 26.304 1.00 90.06 88 TRP A CA 1
ATOM 649 C C . TRP A 1 88 ? -18.348 -1.389 24.935 1.00 90.06 88 TRP A C 1
ATOM 651 O O . TRP A 1 88 ? -19.243 -1.947 24.291 1.00 90.06 88 TRP A O 1
ATOM 661 N N . THR A 1 89 ? -17.622 -0.385 24.459 1.00 92.19 89 THR A N 1
ATOM 662 C CA . THR A 1 89 ? -17.650 0.066 23.071 1.00 92.19 89 THR A CA 1
ATOM 663 C C . THR A 1 89 ? -16.271 -0.143 22.465 1.00 92.19 89 THR A C 1
ATOM 665 O O . THR A 1 89 ? -15.259 0.269 23.030 1.00 92.19 89 THR A O 1
ATOM 668 N N . VAL A 1 90 ? -16.226 -0.797 21.308 1.00 94.12 90 VAL A N 1
ATOM 669 C CA . VAL A 1 90 ? -14.990 -1.053 20.562 1.00 94.12 90 VAL A CA 1
ATOM 670 C C . VAL A 1 90 ? -15.050 -0.306 19.246 1.00 94.12 90 VAL A C 1
ATOM 672 O O . VAL A 1 90 ? -16.011 -0.454 18.496 1.00 94.12 90 VAL A O 1
ATOM 675 N N . SER A 1 91 ? -14.017 0.468 18.944 1.00 95.06 91 SER A N 1
ATOM 676 C CA . SER A 1 91 ? -13.846 1.126 17.653 1.00 95.06 91 SER A CA 1
ATOM 677 C C . SER A 1 91 ? -12.601 0.610 16.945 1.00 95.06 91 SER A C 1
ATOM 679 O O . SER A 1 91 ? -11.607 0.254 17.573 1.00 95.06 91 SER A O 1
ATOM 681 N N . THR A 1 92 ? -12.657 0.564 15.620 1.00 95.12 92 THR A N 1
ATOM 682 C CA . THR A 1 92 ? -11.549 0.145 14.771 1.00 95.12 92 THR A CA 1
ATOM 683 C C . THR A 1 92 ? -11.432 1.028 13.542 1.00 95.12 92 THR A C 1
ATOM 685 O O . THR A 1 92 ? -12.437 1.431 12.950 1.00 95.12 92 THR A O 1
ATOM 688 N N . ILE A 1 93 ? -10.188 1.289 13.150 1.00 95.94 93 ILE A N 1
ATOM 689 C CA . ILE A 1 93 ? -9.831 1.882 11.867 1.00 95.94 93 ILE A CA 1
ATOM 690 C C . ILE A 1 93 ? -8.886 0.908 11.176 1.00 95.94 93 ILE A C 1
ATOM 692 O O . ILE A 1 93 ? -7.785 0.653 11.655 1.00 95.94 93 ILE A O 1
ATOM 696 N N . PHE A 1 94 ? -9.311 0.377 10.041 1.00 95.94 94 PHE A N 1
ATOM 697 C CA . PHE A 1 94 ? -8.514 -0.472 9.174 1.00 95.94 94 PHE A CA 1
ATOM 698 C C . PHE A 1 94 ? -8.168 0.280 7.896 1.00 95.94 94 PHE A C 1
ATOM 700 O O . PHE A 1 94 ? -9.032 0.869 7.243 1.00 95.94 94 PHE A O 1
ATOM 707 N N . GLN A 1 95 ? -6.899 0.234 7.518 1.00 95.88 95 GLN A N 1
ATOM 708 C CA . GLN A 1 95 ? -6.414 0.780 6.261 1.00 95.88 95 GLN A CA 1
ATOM 709 C C . GLN A 1 95 ? -5.530 -0.256 5.588 1.00 95.88 95 GLN A C 1
ATOM 711 O O . GLN A 1 95 ? -4.653 -0.822 6.231 1.00 95.88 95 GLN A O 1
ATOM 716 N N . ALA A 1 96 ? -5.726 -0.476 4.295 1.00 94.88 96 ALA A N 1
ATOM 717 C CA . ALA A 1 96 ? -4.852 -1.313 3.488 1.00 94.88 96 ALA A CA 1
ATOM 718 C C . ALA A 1 96 ? -4.629 -0.683 2.118 1.00 94.88 96 ALA A C 1
ATOM 720 O O . ALA A 1 96 ? -5.527 -0.048 1.558 1.00 94.88 96 ALA A O 1
ATOM 721 N N . ARG A 1 97 ? -3.432 -0.863 1.568 1.00 93.12 97 ARG A N 1
ATOM 722 C CA . ARG A 1 97 ? -3.089 -0.424 0.217 1.00 93.12 97 ARG A CA 1
ATOM 723 C C . ARG A 1 97 ? -2.170 -1.411 -0.484 1.00 93.12 97 ARG A C 1
ATOM 725 O O . ARG A 1 97 ? -1.314 -2.028 0.149 1.00 93.12 97 ARG A O 1
ATOM 732 N N . SER A 1 98 ? -2.319 -1.514 -1.802 1.00 90.94 98 SER A N 1
ATOM 733 C CA . SER A 1 98 ? -1.324 -2.176 -2.645 1.00 90.94 98 SER A CA 1
ATOM 734 C C . SER A 1 98 ? 0.014 -1.438 -2.575 1.00 90.94 98 SER A C 1
ATOM 736 O O . SER A 1 98 ? 0.074 -0.246 -2.246 1.00 90.94 98 SER A O 1
ATOM 738 N N . GLY A 1 99 ? 1.090 -2.154 -2.891 1.00 87.12 99 GLY A N 1
ATOM 739 C CA . GLY A 1 99 ? 2.412 -1.555 -2.978 1.00 87.12 99 GLY A CA 1
ATOM 740 C C . GLY A 1 99 ? 2.559 -0.623 -4.182 1.00 87.12 99 GLY A C 1
ATOM 741 O O . GLY A 1 99 ? 1.681 -0.588 -5.054 1.00 87.12 99 GLY A O 1
ATOM 742 N N . PRO A 1 100 ? 3.646 0.163 -4.208 1.00 85.44 100 PRO A N 1
ATOM 743 C CA . PRO A 1 100 ? 3.995 0.975 -5.364 1.00 85.44 100 PRO A CA 1
ATOM 744 C C . PRO A 1 100 ? 4.439 0.091 -6.532 1.00 85.44 100 PRO A C 1
ATOM 746 O O . PRO A 1 100 ? 4.942 -1.016 -6.335 1.00 85.44 100 PRO A O 1
ATOM 749 N N . ASN A 1 101 ? 4.303 0.613 -7.744 1.00 87.06 101 ASN A N 1
ATOM 750 C CA . ASN A 1 101 ? 4.980 0.061 -8.909 1.00 87.06 101 ASN A CA 1
ATOM 751 C C . ASN A 1 101 ? 6.389 0.656 -8.967 1.00 87.06 101 ASN A C 1
ATOM 753 O O . ASN A 1 101 ? 6.554 1.873 -8.922 1.00 87.06 101 ASN A O 1
ATOM 757 N N . LEU A 1 102 ? 7.395 -0.207 -9.011 1.00 85.88 102 LEU A N 1
ATOM 758 C CA . LEU A 1 102 ? 8.807 0.134 -8.946 1.00 85.88 102 LEU A CA 1
ATOM 759 C C . LEU A 1 102 ? 9.468 -0.164 -10.290 1.00 85.88 102 LEU A C 1
ATOM 761 O O . LEU A 1 102 ? 9.152 -1.150 -10.961 1.00 85.88 102 LEU A O 1
ATOM 765 N N . THR A 1 103 ? 10.400 0.698 -10.677 1.00 86.75 103 THR A N 1
ATOM 766 C CA . THR A 1 103 ? 11.207 0.523 -11.884 1.00 86.75 103 THR A CA 1
ATOM 767 C C . THR A 1 103 ? 12.547 -0.098 -11.477 1.00 86.75 103 THR A C 1
ATOM 769 O O . THR A 1 103 ? 13.274 0.529 -10.704 1.00 86.75 103 THR A O 1
ATOM 772 N N . PRO A 1 104 ? 12.892 -1.311 -11.946 1.00 86.38 104 PRO A N 1
ATOM 773 C CA . PRO A 1 104 ? 14.181 -1.915 -11.635 1.00 86.38 104 PRO A CA 1
ATOM 774 C C . PRO A 1 104 ? 15.297 -1.152 -12.354 1.00 86.38 104 PRO A C 1
ATOM 776 O O . PRO A 1 104 ? 15.169 -0.811 -13.532 1.00 86.38 104 PRO A O 1
ATOM 779 N N . TYR A 1 105 ? 16.399 -0.911 -11.654 1.00 84.31 105 TYR A N 1
ATOM 780 C CA . TYR A 1 105 ? 17.595 -0.306 -12.223 1.00 84.31 105 TYR A CA 1
ATOM 781 C C . TYR A 1 105 ? 18.855 -0.910 -11.600 1.00 84.31 105 TYR A C 1
ATOM 783 O O . TYR A 1 105 ? 18.801 -1.515 -10.531 1.00 84.31 105 TYR A O 1
ATOM 791 N N . PHE A 1 106 ? 19.978 -0.737 -12.282 1.00 81.81 106 PHE A N 1
ATOM 792 C CA . PHE A 1 106 ? 21.320 -0.994 -11.779 1.00 81.81 106 PHE A CA 1
ATOM 793 C C . PHE A 1 106 ? 22.190 0.234 -12.037 1.00 81.81 106 PHE A C 1
ATOM 795 O O . PHE A 1 106 ? 21.924 1.007 -12.965 1.00 81.81 106 PHE A O 1
ATOM 802 N N . THR A 1 107 ? 23.228 0.406 -11.229 1.00 78.75 107 THR A N 1
ATOM 803 C CA . THR A 1 107 ? 24.207 1.482 -11.385 1.00 78.75 107 THR A CA 1
ATOM 804 C C . THR A 1 107 ? 25.577 0.949 -11.797 1.00 78.75 107 THR A C 1
ATOM 806 O O . THR A 1 107 ? 25.824 -0.260 -11.836 1.00 78.75 107 THR A O 1
ATOM 809 N N . TYR A 1 108 ? 26.494 1.863 -12.116 1.00 72.75 108 TYR A N 1
ATOM 810 C CA . TYR A 1 108 ? 27.881 1.528 -12.449 1.00 72.75 108 TYR A CA 1
ATOM 811 C C . TYR A 1 108 ? 28.584 0.741 -11.325 1.00 72.75 108 TYR A C 1
ATOM 813 O O . TYR A 1 108 ? 29.341 -0.193 -11.593 1.00 72.75 108 TYR A O 1
ATOM 821 N N . GLY A 1 109 ? 28.309 1.093 -10.063 1.00 72.50 109 GLY A N 1
ATOM 822 C CA . GLY A 1 109 ? 28.895 0.428 -8.898 1.00 72.50 109 GLY A CA 1
ATOM 823 C C . GLY A 1 109 ? 28.401 -1.008 -8.712 1.00 72.50 109 GLY A C 1
ATOM 824 O O . GLY A 1 109 ? 29.199 -1.890 -8.404 1.00 72.50 109 GLY A O 1
ATOM 825 N N . ASP A 1 110 ? 27.117 -1.262 -8.982 1.00 69.62 110 ASP A N 1
ATOM 826 C CA . ASP A 1 110 ? 26.465 -2.564 -8.743 1.00 69.62 110 ASP A CA 1
ATOM 827 C C . ASP A 1 110 ? 26.965 -3.681 -9.674 1.00 69.62 110 ASP A C 1
ATOM 829 O O . ASP A 1 110 ? 26.721 -4.864 -9.448 1.00 69.62 110 ASP A O 1
ATOM 833 N N . THR A 1 111 ? 27.651 -3.313 -10.754 1.00 70.75 111 THR A N 1
ATOM 834 C CA . THR A 1 111 ? 27.989 -4.207 -11.870 1.00 70.75 111 THR A CA 1
ATOM 835 C C . THR A 1 111 ? 29.489 -4.427 -12.039 1.00 70.75 111 THR A C 1
ATOM 837 O O . THR A 1 111 ? 29.921 -4.979 -13.050 1.00 70.75 111 THR A O 1
ATOM 840 N N . GLY A 1 112 ? 30.305 -3.983 -11.077 1.00 72.62 112 GLY A N 1
ATOM 841 C CA . GLY A 1 112 ? 31.764 -4.079 -11.178 1.00 72.62 112 GLY A CA 1
ATOM 842 C C . GLY A 1 112 ? 32.347 -3.210 -12.298 1.00 72.62 112 GLY A C 1
ATOM 843 O O . GLY A 1 112 ? 33.370 -3.564 -12.879 1.00 72.62 112 GLY A O 1
ATOM 844 N N . GLY A 1 113 ? 31.689 -2.091 -12.621 1.00 69.81 113 GLY A N 1
ATOM 845 C CA . GLY A 1 113 ? 32.114 -1.155 -13.662 1.00 69.81 113 GLY A CA 1
ATOM 846 C C . GLY A 1 113 ? 31.598 -1.470 -15.070 1.00 69.81 113 GLY A C 1
ATOM 847 O O . GLY A 1 113 ? 32.067 -0.875 -16.043 1.00 69.81 113 GLY A O 1
ATOM 848 N N . ILE A 1 114 ? 30.635 -2.387 -15.204 1.00 69.44 114 ILE A N 1
ATOM 849 C CA . ILE A 1 114 ? 30.009 -2.718 -16.488 1.00 69.44 114 ILE A CA 1
ATOM 850 C C . ILE A 1 114 ? 28.790 -1.819 -16.707 1.00 69.44 114 ILE A C 1
ATOM 852 O O . ILE A 1 114 ? 27.737 -2.012 -16.109 1.00 69.44 114 ILE A O 1
ATOM 856 N N . TYR A 1 115 ? 28.889 -0.873 -17.637 1.00 72.50 115 TYR A N 1
ATOM 857 C CA . TYR A 1 115 ? 27.755 -0.040 -18.037 1.00 72.50 115 TYR A CA 1
ATOM 858 C C . TYR A 1 115 ? 27.540 -0.085 -19.551 1.00 72.50 115 TYR A C 1
ATOM 860 O O . TYR A 1 115 ? 28.501 -0.225 -20.317 1.00 72.50 115 TYR A O 1
ATOM 868 N N . PRO A 1 116 ? 26.285 0.031 -20.018 1.00 69.38 116 PRO A N 1
ATOM 869 C CA . PRO A 1 116 ? 25.995 0.046 -21.439 1.00 69.38 116 PRO A CA 1
ATOM 870 C C . PRO A 1 116 ? 26.390 1.414 -22.023 1.00 69.38 116 PRO A C 1
ATOM 872 O O . PRO A 1 116 ? 25.625 2.382 -22.024 1.00 69.38 116 PRO A O 1
ATOM 875 N N . ALA A 1 117 ? 27.632 1.490 -22.504 1.00 68.38 117 ALA A N 1
ATOM 876 C CA . ALA A 1 117 ? 28.150 2.619 -23.270 1.00 68.38 117 ALA A CA 1
ATOM 877 C C . ALA A 1 117 ? 27.512 2.680 -24.669 1.00 68.38 117 ALA A C 1
ATOM 879 O O . ALA A 1 117 ? 27.025 1.671 -25.183 1.00 68.38 117 ALA A O 1
ATOM 880 N N . ASN A 1 118 ? 27.549 3.858 -25.301 1.00 68.75 118 ASN A N 1
ATOM 881 C CA . ASN A 1 118 ? 27.046 4.095 -26.664 1.00 68.75 118 ASN A CA 1
ATOM 882 C C . ASN A 1 118 ? 25.554 3.769 -26.869 1.00 68.75 118 ASN A C 1
ATOM 884 O O . ASN A 1 118 ? 25.143 3.380 -27.955 1.00 68.75 118 ASN A O 1
ATOM 888 N N . THR A 1 119 ? 24.731 3.950 -25.838 1.00 66.69 119 THR A N 1
ATOM 889 C CA . THR A 1 119 ? 23.277 3.703 -25.882 1.00 66.69 119 THR A CA 1
ATOM 890 C C . THR A 1 119 ? 22.456 4.863 -26.450 1.00 66.69 119 THR A C 1
ATOM 892 O O . THR A 1 119 ? 21.235 4.777 -26.504 1.00 66.69 119 THR A O 1
ATOM 895 N N . GLY A 1 120 ? 23.102 5.963 -26.852 1.00 65.62 120 GLY A N 1
ATOM 896 C CA . GLY A 1 120 ? 22.417 7.155 -27.366 1.00 65.62 120 GLY A CA 1
ATOM 897 C C . GLY A 1 120 ? 21.699 7.985 -26.295 1.00 65.62 120 GLY A C 1
ATOM 898 O O . GLY A 1 120 ? 20.902 8.857 -26.630 1.00 65.62 120 GLY A O 1
ATOM 899 N N . ARG A 1 121 ? 21.976 7.738 -25.006 1.00 72.25 121 ARG A N 1
ATOM 900 C CA . ARG A 1 121 ? 21.441 8.536 -23.896 1.00 72.25 121 ARG A CA 1
ATOM 901 C C . ARG A 1 121 ? 22.031 9.947 -23.870 1.00 72.25 121 ARG A C 1
ATOM 903 O O . ARG A 1 121 ? 23.222 10.135 -24.111 1.00 72.25 121 ARG A O 1
ATOM 910 N N . THR A 1 122 ? 21.197 10.931 -23.541 1.00 67.12 122 THR A N 1
ATOM 911 C CA . THR A 1 122 ? 21.604 12.339 -23.462 1.00 67.12 122 THR A CA 1
ATOM 912 C C . THR A 1 122 ? 22.383 12.636 -22.181 1.00 67.12 122 THR A C 1
ATOM 914 O O . THR A 1 122 ? 22.179 11.987 -21.154 1.00 67.12 122 THR A O 1
ATOM 917 N N . LEU A 1 123 ? 23.246 13.652 -22.243 1.00 65.50 123 LEU A N 1
ATOM 918 C CA . LEU A 1 123 ? 23.897 14.238 -21.072 1.00 65.50 123 LEU A CA 1
ATOM 919 C C . LEU A 1 123 ? 22.861 14.946 -20.187 1.00 65.50 123 LEU A C 1
ATOM 921 O O . LEU A 1 123 ? 21.911 15.542 -20.699 1.00 65.50 123 LEU A O 1
ATOM 925 N N . ASP A 1 124 ? 23.052 14.901 -18.873 1.00 69.56 124 ASP A N 1
ATOM 926 C CA . ASP A 1 124 ? 22.338 15.764 -17.935 1.00 69.56 124 ASP A CA 1
ATOM 927 C C . ASP A 1 124 ? 23.000 17.154 -17.811 1.00 69.56 124 ASP A C 1
ATOM 929 O O . ASP A 1 124 ? 24.016 17.455 -18.443 1.00 69.56 124 ASP A O 1
ATOM 933 N N . GLY A 1 125 ? 22.415 18.025 -16.983 1.00 53.88 125 GLY A N 1
ATOM 934 C CA . GLY A 1 125 ? 22.902 19.385 -16.737 1.00 53.88 125 GLY A CA 1
ATOM 935 C C . GLY A 1 125 ? 24.286 19.504 -16.093 1.00 53.88 125 GLY A C 1
ATOM 936 O O . GLY A 1 125 ? 24.815 20.614 -16.043 1.00 53.88 125 GLY A O 1
ATOM 937 N N . VAL A 1 126 ? 24.878 18.398 -15.628 1.00 63.47 126 VAL A N 1
ATOM 938 C CA . VAL A 1 126 ? 26.264 18.348 -15.134 1.00 63.47 126 VAL A CA 1
ATOM 939 C C . VAL A 1 126 ? 27.207 17.629 -16.105 1.00 63.47 126 VAL A C 1
ATOM 941 O O . VAL A 1 126 ? 28.384 17.447 -15.799 1.00 63.47 126 VAL A O 1
ATOM 944 N N . GLY A 1 127 ? 26.728 17.274 -17.302 1.00 56.75 127 GLY A N 1
ATOM 945 C CA . GLY A 1 127 ? 27.532 16.611 -18.324 1.00 56.75 127 GLY A CA 1
ATOM 946 C C . GLY A 1 127 ? 27.793 15.135 -18.024 1.00 56.75 127 GLY A C 1
ATOM 947 O O . GLY A 1 127 ? 28.764 14.580 -18.538 1.00 56.75 127 GLY A O 1
ATOM 948 N N . GLN A 1 128 ? 26.952 14.494 -17.209 1.00 61.41 128 GLN A N 1
ATOM 949 C CA . GLN A 1 128 ? 27.011 13.059 -16.953 1.00 61.41 128 GLN A CA 1
ATOM 950 C C . GLN A 1 128 ? 25.942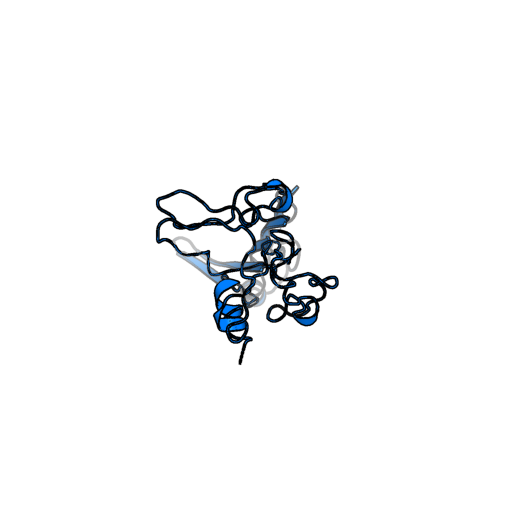 12.312 -17.757 1.00 61.41 128 GLN A C 1
ATOM 952 O O . GLN A 1 128 ? 24.843 12.801 -18.019 1.00 61.41 128 GLN A O 1
ATOM 957 N N . PHE A 1 129 ? 26.269 11.084 -18.153 1.00 62.38 129 PHE A N 1
ATOM 958 C CA . PHE A 1 129 ? 25.284 10.126 -18.640 1.00 62.38 129 PHE A CA 1
ATOM 959 C C . PHE A 1 129 ? 24.684 9.460 -17.403 1.00 62.38 129 PHE A C 1
ATOM 961 O O . PHE A 1 129 ? 25.410 8.768 -16.695 1.00 62.38 129 PHE A O 1
ATOM 968 N N . G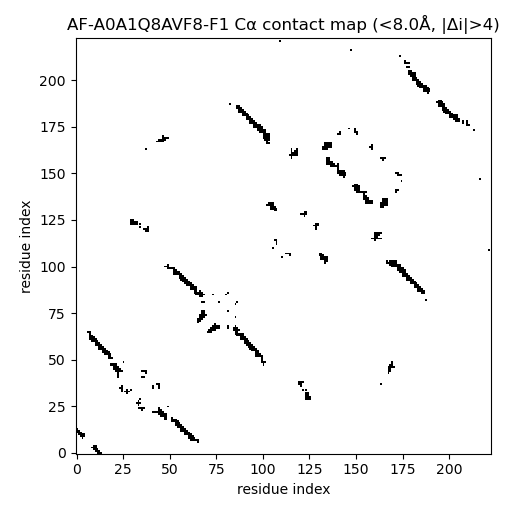LY A 1 130 ? 23.405 9.718 -17.109 1.00 62.81 130 GLY A N 1
ATOM 969 C CA . GLY A 1 130 ? 22.772 9.318 -15.845 1.00 62.81 130 GL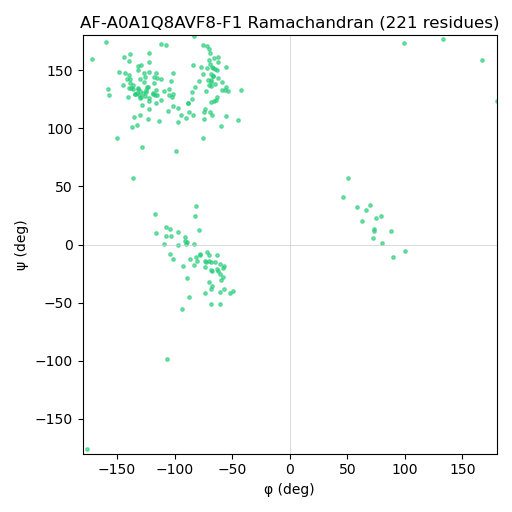Y A CA 1
ATOM 970 C C . GLY A 1 130 ? 23.143 7.902 -15.377 1.00 62.81 130 GLY A C 1
ATOM 971 O O . GLY A 1 130 ? 23.091 6.950 -16.153 1.00 62.81 130 GLY A O 1
ATOM 972 N N . G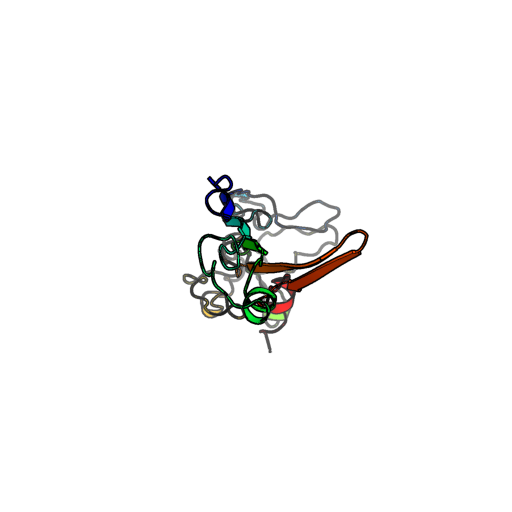LU A 1 131 ? 23.490 7.770 -14.095 1.00 66.81 131 GLU A N 1
ATOM 973 C CA . GLU A 1 131 ? 24.192 6.606 -13.520 1.00 66.81 131 GLU A CA 1
ATOM 974 C C . GLU A 1 131 ? 23.303 5.379 -13.242 1.00 66.81 131 GLU A C 1
ATOM 976 O O . GLU A 1 131 ? 23.719 4.454 -12.546 1.00 66.81 131 GLU A O 1
ATOM 981 N N . ALA A 1 132 ? 22.075 5.359 -13.765 1.00 76.44 132 ALA A N 1
ATOM 982 C CA . ALA A 1 132 ? 21.107 4.289 -13.548 1.00 76.44 132 ALA A CA 1
ATOM 983 C C . ALA A 1 132 ? 20.521 3.794 -14.873 1.00 76.44 132 ALA A C 1
ATOM 985 O O . ALA A 1 132 ? 19.947 4.572 -15.646 1.00 76.44 132 ALA A O 1
ATOM 986 N N . TRP A 1 133 ? 20.611 2.486 -15.108 1.00 80.81 133 TRP A N 1
ATOM 987 C CA . TRP A 1 133 ? 20.082 1.815 -16.293 1.00 80.81 133 TRP A CA 1
ATOM 988 C C . TRP A 1 133 ? 19.090 0.733 -15.908 1.00 80.81 133 TRP A C 1
ATOM 990 O O . TRP A 1 133 ? 19.221 0.093 -14.870 1.00 80.81 133 TRP A O 1
ATOM 1000 N N . ARG A 1 134 ? 18.101 0.498 -16.767 1.00 86.62 134 ARG A N 1
ATOM 1001 C CA . ARG A 1 134 ? 17.197 -0.636 -16.613 1.00 86.62 134 ARG A CA 1
ATOM 1002 C C . ARG A 1 134 ? 17.871 -1.922 -17.105 1.00 86.62 134 ARG A C 1
ATOM 1004 O O . ARG A 1 134 ? 18.586 -1.868 -18.108 1.00 86.62 134 ARG A O 1
ATOM 1011 N N . PRO A 1 135 ? 17.674 -3.059 -16.420 1.00 88.81 135 PRO A N 1
ATOM 1012 C CA . PRO A 1 135 ? 18.135 -4.362 -16.890 1.00 88.81 135 PRO A CA 1
ATOM 1013 C C . PRO A 1 135 ? 17.260 -4.900 -18.030 1.00 88.81 135 PRO A C 1
ATOM 1015 O O . PRO A 1 135 ? 16.176 -4.383 -18.305 1.00 88.81 135 PRO A O 1
ATOM 1018 N N . ASP A 1 136 ? 17.702 -5.995 -18.640 1.00 92.31 136 ASP A N 1
ATOM 1019 C CA . ASP A 1 136 ? 16.834 -6.859 -19.436 1.00 92.31 136 ASP A CA 1
ATOM 1020 C C . ASP A 1 136 ? 16.063 -7.824 -18.532 1.00 92.31 136 ASP A C 1
ATOM 1022 O O . ASP A 1 136 ? 16.637 -8.472 -17.655 1.00 92.31 136 ASP A O 1
ATOM 1026 N N . VAL A 1 137 ? 14.772 -7.973 -18.800 1.00 93.75 137 VAL A N 1
ATOM 1027 C CA . VAL A 1 137 ? 13.863 -8.930 -18.173 1.00 93.75 137 VAL A CA 1
ATOM 1028 C C . VAL A 1 137 ? 13.903 -10.243 -18.950 1.00 93.75 137 VAL A C 1
ATOM 1030 O O . VAL A 1 137 ? 13.609 -10.287 -20.145 1.00 93.75 137 VAL A O 1
ATOM 1033 N N . THR A 1 138 ? 14.256 -11.332 -18.270 1.00 94.50 138 THR A N 1
ATOM 1034 C CA . THR A 1 138 ? 14.369 -12.683 -18.855 1.00 94.50 138 THR A CA 1
ATOM 1035 C C . THR A 1 138 ? 13.198 -13.601 -18.494 1.00 94.50 138 THR A C 1
ATOM 1037 O O . THR A 1 138 ? 13.074 -14.697 -19.035 1.00 94.50 138 THR A O 1
ATOM 1040 N N . GLY A 1 139 ? 12.322 -13.162 -17.590 1.00 92.75 139 GLY A N 1
ATOM 1041 C CA . GLY A 1 139 ? 11.114 -13.862 -17.158 1.00 92.75 139 GLY A CA 1
ATOM 1042 C C . GLY A 1 139 ? 10.313 -12.999 -16.183 1.00 92.75 139 GLY A C 1
ATOM 1043 O O . GLY A 1 139 ? 10.693 -11.866 -15.928 1.00 92.75 139 GLY A O 1
ATOM 1044 N N . ASN A 1 140 ? 9.213 -13.509 -15.623 1.00 92.62 140 ASN A N 1
ATOM 1045 C CA . ASN A 1 140 ? 8.393 -12.735 -14.681 1.00 92.62 140 ASN A CA 1
ATOM 1046 C C . ASN A 1 140 ? 9.157 -12.465 -13.362 1.00 92.62 140 ASN A C 1
ATOM 1048 O O . ASN A 1 140 ? 9.351 -13.420 -12.609 1.00 92.62 140 ASN A O 1
ATOM 1052 N N . PRO A 1 141 ? 9.545 -11.212 -13.040 1.00 90.25 141 PRO A N 1
ATOM 1053 C CA . PRO A 1 141 ? 10.276 -10.899 -11.812 1.00 90.25 141 PRO A CA 1
ATOM 1054 C C . PRO A 1 141 ? 9.358 -10.791 -10.586 1.00 90.25 141 PRO A C 1
ATOM 1056 O O . PRO A 1 141 ? 9.834 -10.841 -9.454 1.00 90.25 141 PRO A O 1
ATOM 1059 N N . ASN A 1 142 ? 8.040 -10.688 -10.787 1.00 90.38 142 ASN A N 1
ATOM 1060 C CA . ASN A 1 142 ? 7.034 -10.570 -9.727 1.00 90.38 142 ASN A CA 1
ATOM 1061 C C . ASN A 1 142 ? 6.657 -11.932 -9.119 1.00 90.38 142 ASN A C 1
ATOM 1063 O O . ASN A 1 142 ? 5.562 -12.111 -8.593 1.00 90.38 142 ASN A O 1
ATOM 1067 N N . THR A 1 143 ? 7.558 -12.910 -9.215 1.00 82.38 143 THR A N 1
ATOM 1068 C CA . THR A 1 143 ? 7.488 -14.196 -8.508 1.00 82.38 143 THR A CA 1
ATOM 1069 C C . THR A 1 143 ? 8.166 -14.141 -7.141 1.00 82.38 143 THR A C 1
ATOM 1071 O O . THR A 1 143 ? 8.265 -15.167 -6.468 1.00 82.38 143 THR A O 1
ATOM 1074 N N . GLY A 1 144 ? 8.674 -12.969 -6.743 1.00 64.50 144 GLY A N 1
ATOM 1075 C CA . GLY A 1 144 ? 9.194 -12.742 -5.403 1.00 64.50 144 GLY A CA 1
ATOM 1076 C C . GLY A 1 144 ? 8.156 -13.065 -4.327 1.00 64.50 144 GLY A C 1
ATOM 1077 O O . GLY A 1 144 ? 6.950 -13.051 -4.563 1.00 64.50 144 GLY A O 1
ATOM 1078 N N . GLY A 1 145 ? 8.652 -13.433 -3.152 1.00 71.12 145 GLY A N 1
ATOM 1079 C CA . GLY A 1 145 ? 7.842 -13.983 -2.072 1.00 71.12 145 GLY A CA 1
ATOM 1080 C C . GLY A 1 145 ? 7.647 -12.985 -0.942 1.00 71.12 145 GLY A C 1
ATOM 1081 O O . GLY A 1 145 ? 6.756 -12.140 -0.965 1.00 71.12 145 GLY A O 1
ATOM 1082 N N . THR A 1 146 ? 8.461 -13.134 0.100 1.00 72.69 146 THR A N 1
ATOM 1083 C CA . THR A 1 146 ? 8.370 -12.327 1.318 1.00 72.69 146 THR A CA 1
ATOM 1084 C C . THR A 1 146 ? 8.612 -10.847 1.036 1.00 72.69 146 THR A C 1
ATOM 1086 O O . THR A 1 146 ? 9.215 -10.466 0.037 1.00 72.69 146 THR A O 1
ATOM 1089 N N . ARG A 1 147 ? 8.183 -9.995 1.970 1.00 72.50 147 ARG A N 1
ATOM 1090 C CA . ARG A 1 147 ? 8.353 -8.542 1.886 1.00 72.50 147 ARG A CA 1
ATOM 1091 C C . ARG A 1 147 ? 9.779 -8.101 1.547 1.00 72.50 147 ARG A C 1
ATOM 1093 O O . ARG A 1 147 ? 9.923 -7.156 0.791 1.00 72.50 147 ARG A O 1
ATOM 1100 N N . ASP A 1 148 ? 10.795 -8.755 2.105 1.00 75.69 148 ASP A N 1
ATOM 1101 C CA . ASP A 1 148 ? 12.201 -8.374 1.907 1.00 75.69 148 ASP A CA 1
ATOM 1102 C C . ASP A 1 148 ? 12.782 -8.904 0.580 1.00 75.69 148 ASP A C 1
ATOM 1104 O O . ASP A 1 148 ? 13.853 -8.485 0.155 1.00 75.69 148 ASP A O 1
ATOM 1108 N N . ARG A 1 149 ? 12.064 -9.805 -0.104 1.00 81.12 149 ARG A N 1
ATOM 1109 C CA . ARG A 1 149 ? 12.406 -10.341 -1.429 1.00 81.12 149 ARG A CA 1
ATOM 1110 C C . ARG A 1 149 ? 11.156 -10.387 -2.308 1.00 81.12 149 ARG A C 1
ATOM 1112 O O . ARG A 1 149 ? 10.750 -11.438 -2.806 1.00 81.12 149 ARG A O 1
ATOM 1119 N N . PHE A 1 150 ? 10.534 -9.223 -2.466 1.00 83.69 150 PHE A N 1
ATOM 1120 C CA . PHE A 1 150 ? 9.278 -9.050 -3.200 1.00 83.69 150 PHE A CA 1
ATOM 1121 C C . PHE A 1 150 ? 9.434 -9.195 -4.725 1.00 83.69 150 PHE A C 1
ATOM 1123 O O . PHE A 1 150 ? 8.440 -9.253 -5.441 1.00 83.69 150 PHE A O 1
ATOM 1130 N N . PHE A 1 151 ? 10.668 -9.325 -5.224 1.00 88.38 151 PHE A N 1
ATOM 1131 C CA . PHE A 1 151 ? 10.962 -9.645 -6.618 1.00 88.38 151 PHE A CA 1
ATOM 1132 C C . PHE A 1 151 ? 12.133 -10.628 -6.752 1.00 88.38 151 PHE A C 1
ATOM 1134 O O . PHE A 1 151 ? 12.956 -10.784 -5.845 1.00 88.38 151 PHE A O 1
ATOM 1141 N N . ASP A 1 152 ? 12.197 -11.317 -7.890 1.00 89.88 152 ASP A N 1
ATOM 1142 C CA . ASP A 1 152 ? 13.253 -12.273 -8.212 1.00 89.88 152 ASP A CA 1
ATOM 1143 C C . ASP A 1 152 ? 14.349 -11.626 -9.070 1.00 89.88 152 ASP A C 1
ATOM 1145 O O . ASP A 1 152 ? 14.184 -11.410 -10.271 1.00 89.88 152 ASP A O 1
ATOM 1149 N N . LEU A 1 153 ? 15.496 -11.356 -8.441 1.00 87.31 153 LEU A N 1
ATOM 1150 C CA . LEU A 1 153 ? 16.687 -10.805 -9.093 1.00 87.31 153 LEU A CA 1
ATOM 1151 C C . LEU A 1 153 ? 17.200 -11.673 -10.252 1.00 87.31 153 LEU A C 1
ATOM 1153 O O . LEU A 1 153 ? 17.757 -11.142 -11.206 1.00 87.31 153 LEU A O 1
ATOM 1157 N N . THR A 1 154 ? 16.971 -12.991 -10.223 1.00 90.56 154 THR A N 1
ATOM 1158 C CA . THR A 1 154 ? 17.449 -13.906 -11.278 1.00 90.56 154 THR A CA 1
ATOM 1159 C C . THR A 1 154 ? 16.721 -13.725 -12.613 1.00 90.56 154 THR A C 1
ATOM 1161 O O . THR A 1 154 ? 17.117 -14.302 -13.626 1.00 90.56 154 THR A O 1
ATO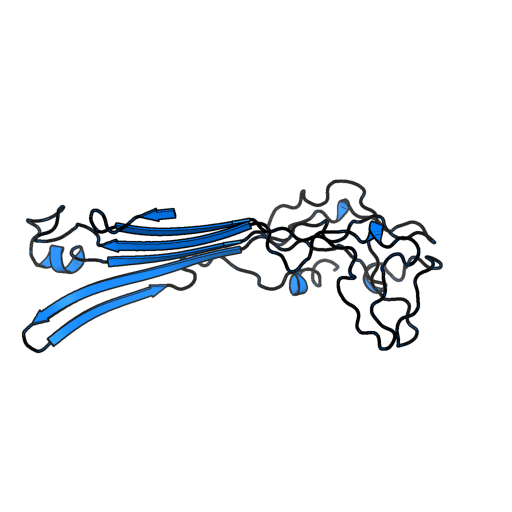M 1164 N N . LYS A 1 155 ? 15.646 -12.926 -12.627 1.00 93.38 155 LYS A N 1
ATOM 1165 C CA . LYS A 1 155 ? 14.877 -12.572 -13.828 1.00 93.38 155 LYS A CA 1
ATOM 1166 C C . LYS A 1 155 ? 15.375 -11.306 -14.508 1.00 93.38 155 LYS A C 1
ATOM 1168 O O . LYS A 1 155 ? 14.756 -10.854 -15.470 1.00 93.38 155 LYS A O 1
ATOM 1173 N N . PHE A 1 156 ? 16.495 -10.773 -14.034 1.00 90.94 156 PHE A N 1
ATOM 1174 C CA . PHE A 1 156 ? 17.172 -9.635 -14.620 1.00 90.94 156 PHE A CA 1
ATOM 1175 C C . PHE A 1 156 ? 18.570 -10.023 -15.083 1.00 90.94 156 PHE A C 1
ATOM 1177 O O . PHE A 1 156 ? 19.258 -10.825 -14.452 1.00 90.94 156 PHE A O 1
ATOM 1184 N N . LYS A 1 157 ? 18.997 -9.438 -16.197 1.00 90.88 157 LYS A N 1
ATOM 1185 C CA . LYS A 1 157 ? 20.373 -9.523 -16.687 1.00 90.88 157 LYS A CA 1
ATOM 1186 C C . LYS A 1 157 ? 20.821 -8.166 -17.215 1.00 90.88 157 LYS A C 1
ATOM 1188 O O . LYS A 1 157 ? 19.996 -7.301 -17.510 1.00 90.88 157 LYS A O 1
ATOM 1193 N N . LEU A 1 158 ? 22.128 -8.005 -17.378 1.00 88.50 158 LEU A N 1
ATOM 1194 C CA . LEU A 1 158 ? 22.667 -6.831 -18.050 1.00 88.50 158 LEU A CA 1
ATOM 1195 C C . LEU A 1 158 ? 22.300 -6.856 -19.543 1.00 88.50 158 LEU A C 1
ATOM 1197 O O . LEU A 1 158 ? 22.407 -7.920 -20.167 1.00 88.50 158 LEU A O 1
ATOM 1201 N N . PRO A 1 159 ? 21.870 -5.716 -20.110 1.00 88.19 159 PRO A N 1
ATOM 1202 C CA . PRO A 1 159 ? 21.663 -5.592 -21.546 1.00 88.19 159 PRO A CA 1
ATOM 1203 C C . PRO A 1 159 ? 22.994 -5.699 -22.300 1.00 88.19 159 PRO A C 1
ATOM 1205 O O . PRO A 1 159 ? 24.075 -5.516 -21.733 1.00 88.19 159 PRO A O 1
ATOM 1208 N N . ALA A 1 160 ? 22.926 -5.995 -23.598 1.00 85.38 160 ALA A N 1
ATOM 1209 C CA . ALA A 1 160 ? 24.115 -6.025 -24.445 1.00 85.38 160 ALA A CA 1
ATOM 1210 C C . ALA A 1 160 ? 24.747 -4.624 -24.559 1.00 85.38 160 ALA A C 1
ATOM 1212 O O . ALA A 1 160 ? 24.052 -3.605 -24.505 1.00 85.38 160 ALA A O 1
ATOM 1213 N N . ALA A 1 161 ? 26.065 -4.557 -24.757 1.00 81.44 161 ALA A N 1
ATOM 1214 C CA . ALA A 1 161 ? 26.749 -3.285 -24.987 1.00 81.44 161 ALA A CA 1
ATOM 1215 C C . ALA A 1 161 ? 26.126 -2.539 -26.184 1.00 81.44 161 ALA A C 1
ATOM 1217 O O . ALA A 1 161 ? 25.845 -3.145 -27.217 1.00 81.44 161 ALA A O 1
ATOM 1218 N N . GLY A 1 162 ? 25.892 -1.233 -26.035 1.00 81.69 162 GLY A N 1
ATOM 1219 C CA . GLY A 1 162 ? 25.201 -0.418 -27.040 1.00 81.69 162 GLY A CA 1
ATOM 1220 C C . GLY A 1 162 ? 23.672 -0.532 -27.038 1.00 81.69 162 GLY A C 1
ATOM 1221 O O . GLY A 1 162 ? 23.031 0.131 -27.847 1.00 81.69 162 GLY A O 1
ATOM 1222 N N . SER A 1 163 ? 23.069 -1.322 -26.142 1.00 84.50 163 SER A N 1
ATOM 1223 C CA . SER A 1 163 ? 21.608 -1.435 -26.021 1.00 84.50 163 SER A CA 1
ATOM 1224 C C . SER A 1 163 ? 21.083 -0.924 -24.679 1.00 84.50 163 SER A C 1
ATOM 1226 O O . SER A 1 163 ? 21.724 -1.078 -23.637 1.00 84.50 163 SER A O 1
ATOM 1228 N N . LEU A 1 164 ? 19.909 -0.291 -24.715 1.00 86.38 164 LEU A N 1
ATOM 1229 C CA . LEU A 1 164 ? 19.114 -0.009 -23.523 1.00 86.38 164 LEU A CA 1
ATOM 1230 C C . LEU A 1 164 ? 18.429 -1.299 -23.056 1.00 86.38 164 LEU A C 1
ATOM 1232 O O . LEU A 1 164 ? 18.059 -2.135 -23.881 1.00 86.38 164 LEU A O 1
ATOM 1236 N N . GLY A 1 165 ? 18.249 -1.451 -21.745 1.00 88.25 165 GLY A N 1
ATOM 1237 C CA . GLY A 1 165 ? 17.530 -2.594 -21.194 1.00 88.25 165 GLY A CA 1
ATOM 1238 C C . GLY A 1 165 ? 16.033 -2.511 -21.455 1.00 88.25 165 GLY A C 1
ATOM 1239 O O . GLY A 1 165 ? 15.461 -1.426 -21.575 1.00 88.25 165 GLY A O 1
ATOM 1240 N N . ASN A 1 166 ? 15.392 -3.674 -21.533 1.00 90.31 166 ASN A N 1
ATOM 1241 C CA . ASN A 1 166 ? 13.976 -3.774 -21.887 1.00 90.31 166 ASN A CA 1
ATOM 1242 C C . ASN A 1 166 ? 12.998 -3.733 -20.694 1.00 90.31 166 ASN A C 1
ATOM 1244 O O . ASN A 1 166 ? 11.790 -3.865 -20.908 1.00 90.31 166 ASN A O 1
ATOM 1248 N N . ALA A 1 167 ? 13.470 -3.596 -19.446 1.00 90.56 167 ALA A N 1
ATOM 1249 C CA . ALA A 1 167 ? 12.555 -3.565 -18.310 1.00 90.56 167 ALA A CA 1
ATOM 1250 C C . ALA A 1 167 ? 11.614 -2.358 -18.388 1.00 90.56 167 ALA A C 1
ATOM 1252 O O . ALA A 1 167 ? 12.039 -1.206 -18.503 1.00 90.56 167 ALA A O 1
ATOM 1253 N N . GL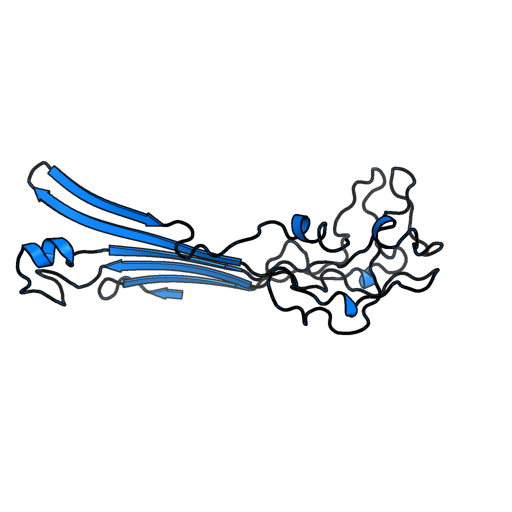Y A 1 168 ? 10.315 -2.634 -18.292 1.00 88.88 168 GLY A N 1
ATOM 1254 C CA . GLY A 1 168 ? 9.293 -1.598 -18.314 1.00 88.88 168 GLY A CA 1
ATOM 1255 C C . GLY A 1 168 ? 9.347 -0.722 -17.064 1.00 88.88 168 GLY A C 1
ATOM 1256 O O . GLY A 1 168 ? 9.630 -1.201 -15.956 1.00 88.88 168 GLY A O 1
ATOM 1257 N N . LYS A 1 169 ? 9.013 0.557 -17.234 1.00 88.12 169 LYS A N 1
ATOM 1258 C CA . LYS A 1 169 ? 8.729 1.468 -16.125 1.00 88.12 169 LYS A CA 1
ATOM 1259 C C . LYS A 1 169 ? 7.658 0.857 -15.211 1.00 88.12 169 LYS A C 1
ATOM 1261 O O . LYS A 1 169 ? 6.643 0.364 -15.696 1.00 88.12 169 LYS A O 1
ATOM 1266 N N . GLY A 1 170 ? 7.886 0.863 -13.897 1.00 87.44 170 GLY A N 1
ATOM 1267 C CA . GLY A 1 170 ? 6.932 0.358 -12.905 1.00 87.44 170 GLY A CA 1
ATOM 1268 C C . GLY A 1 170 ? 6.605 -1.140 -13.012 1.00 87.44 170 GLY A C 1
ATOM 1269 O O . GLY A 1 170 ? 5.556 -1.572 -12.538 1.00 87.44 170 GLY A O 1
ATOM 1270 N N . SER A 1 171 ? 7.458 -1.936 -13.663 1.00 90.38 171 SER A N 1
ATOM 1271 C CA . SER A 1 171 ? 7.202 -3.362 -13.918 1.00 90.38 171 SER A CA 1
ATOM 1272 C C . SER A 1 171 ? 7.336 -4.270 -12.688 1.00 90.38 171 SER A C 1
ATOM 1274 O O . SER A 1 171 ? 6.880 -5.415 -12.732 1.00 90.38 171 SER A O 1
ATOM 1276 N N . VAL A 1 172 ? 7.932 -3.785 -11.593 1.00 89.56 172 VAL A N 1
ATOM 1277 C CA . VAL A 1 172 ? 8.108 -4.539 -10.344 1.00 89.56 172 VAL A CA 1
ATOM 1278 C C . VAL A 1 172 ? 7.076 -4.103 -9.306 1.00 89.56 172 VAL A C 1
ATOM 1280 O O . VAL A 1 172 ? 6.971 -2.925 -8.978 1.00 89.56 172 VAL A O 1
ATOM 1283 N N . HIS A 1 173 ? 6.330 -5.045 -8.737 1.00 88.38 173 HIS A N 1
ATOM 1284 C CA . HIS A 1 173 ? 5.327 -4.755 -7.714 1.00 88.38 173 HIS A CA 1
ATOM 1285 C C . HIS A 1 173 ? 5.948 -4.747 -6.318 1.00 88.38 173 HIS A C 1
ATOM 1287 O O . HIS A 1 173 ? 6.381 -5.776 -5.808 1.00 88.38 173 HIS A O 1
ATOM 1293 N N . GLY A 1 174 ? 5.962 -3.579 -5.678 1.00 85.75 174 GLY A N 1
ATOM 1294 C CA . GLY A 1 174 ? 6.388 -3.443 -4.292 1.00 85.75 174 GLY A CA 1
ATOM 1295 C C . GLY A 1 174 ? 5.401 -4.077 -3.300 1.00 85.75 174 GLY A C 1
ATOM 1296 O O . GLY A 1 174 ? 4.239 -4.338 -3.632 1.00 85.75 174 GLY A O 1
ATOM 1297 N N . PRO A 1 175 ? 5.823 -4.287 -2.043 1.00 87.44 175 PRO A N 1
ATOM 1298 C CA . PRO A 1 175 ? 4.957 -4.840 -1.011 1.00 87.44 175 PRO A CA 1
ATOM 1299 C C . PRO A 1 175 ? 3.841 -3.859 -0.625 1.00 87.44 175 PRO A C 1
ATOM 1301 O O . PRO A 1 175 ? 4.059 -2.653 -0.487 1.00 87.44 175 PRO A O 1
ATOM 1304 N N . GLY A 1 176 ? 2.636 -4.392 -0.417 1.00 88.12 176 GLY A N 1
ATOM 1305 C CA . GLY A 1 176 ? 1.518 -3.642 0.155 1.00 88.12 176 GLY A CA 1
ATOM 1306 C C . GLY A 1 176 ? 1.691 -3.358 1.647 1.00 88.12 176 GLY A C 1
ATOM 1307 O O . GLY A 1 176 ? 2.588 -3.884 2.308 1.00 88.12 176 GLY A O 1
ATOM 1308 N N . THR A 1 177 ? 0.804 -2.527 2.186 1.00 89.12 177 THR A N 1
ATOM 1309 C CA . THR A 1 177 ? 0.759 -2.206 3.617 1.00 89.12 177 THR A CA 1
ATOM 1310 C C . THR A 1 177 ? -0.656 -2.315 4.151 1.00 89.12 177 THR A C 1
ATOM 1312 O O . THR A 1 177 ? -1.628 -2.075 3.428 1.00 89.12 177 THR A O 1
ATOM 1315 N N . TRP A 1 178 ? -0.776 -2.659 5.430 1.00 92.75 178 TRP A N 1
ATOM 1316 C CA . TRP A 1 178 ? -2.039 -2.586 6.149 1.00 92.75 178 TRP A CA 1
ATOM 1317 C C . TRP A 1 178 ? -1.820 -2.264 7.625 1.00 92.75 178 TRP A C 1
ATOM 1319 O O . TRP A 1 178 ? -0.791 -2.590 8.211 1.00 92.75 178 TRP A O 1
ATOM 1329 N N . ILE A 1 179 ? -2.783 -1.565 8.212 1.00 94.62 179 ILE A N 1
ATOM 1330 C CA . ILE A 1 179 ? -2.763 -1.110 9.600 1.00 94.62 179 ILE A CA 1
ATOM 1331 C C . ILE A 1 179 ? -4.160 -1.310 10.170 1.00 94.62 179 ILE A C 1
ATOM 1333 O O . ILE A 1 179 ? -5.156 -1.014 9.504 1.00 94.62 179 ILE A O 1
ATOM 1337 N N . VAL A 1 180 ? -4.224 -1.779 11.414 1.00 95.50 180 VAL A N 1
ATOM 1338 C CA . VAL A 1 180 ? -5.445 -1.750 12.218 1.00 95.50 180 VAL A CA 1
ATOM 1339 C C . VAL A 1 180 ? -5.157 -0.976 13.490 1.00 95.50 180 VAL A C 1
ATOM 1341 O O . VAL A 1 180 ? -4.271 -1.351 14.253 1.00 95.50 180 VAL A O 1
ATOM 1344 N N . ASN A 1 181 ? -5.946 0.060 13.732 1.00 95.81 181 ASN A N 1
ATOM 1345 C CA . ASN A 1 181 ? -5.993 0.747 15.012 1.00 95.81 181 ASN A CA 1
ATOM 1346 C C . ASN A 1 181 ? -7.250 0.298 15.755 1.00 95.81 181 ASN A C 1
ATOM 1348 O O . ASN A 1 181 ? -8.310 0.116 15.139 1.00 95.81 181 ASN A O 1
ATOM 1352 N N . LEU A 1 182 ? -7.128 0.107 17.065 1.00 95.94 182 LEU A N 1
ATOM 1353 C CA . LEU A 1 182 ? -8.218 -0.303 17.943 1.00 95.94 182 LEU A CA 1
ATOM 1354 C C . LEU A 1 182 ? -8.361 0.676 19.098 1.00 95.94 182 LEU A C 1
ATOM 1356 O O . LEU A 1 182 ? -7.377 1.175 19.635 1.00 95.94 182 LEU A O 1
ATOM 1360 N N . ALA A 1 183 ? -9.602 0.908 19.497 1.00 95.25 183 ALA A N 1
ATOM 1361 C CA . ALA A 1 183 ? -9.934 1.705 20.658 1.00 95.25 183 ALA A CA 1
ATOM 1362 C C . ALA A 1 183 ? -11.025 1.004 21.469 1.00 95.25 183 ALA A C 1
ATOM 1364 O O . ALA A 1 183 ? -12.020 0.540 20.909 1.00 95.25 183 ALA A O 1
ATOM 1365 N N . PHE A 1 184 ? -10.840 0.934 22.781 1.00 93.94 184 PHE A N 1
ATOM 1366 C CA . PHE A 1 184 ? -11.783 0.347 23.726 1.00 93.94 184 PHE A CA 1
ATOM 1367 C C . PHE A 1 184 ? -12.227 1.423 24.708 1.00 93.94 184 PHE A C 1
ATOM 1369 O O . PHE A 1 184 ? -11.376 2.088 25.293 1.00 93.94 184 PHE A O 1
ATOM 1376 N N . TYR A 1 185 ? -13.536 1.552 24.903 1.00 92.38 185 TYR A N 1
ATOM 1377 C CA . TYR A 1 185 ? -14.157 2.550 25.770 1.00 92.38 185 TYR A CA 1
ATOM 1378 C C . TYR A 1 185 ? -15.156 1.894 26.717 1.00 92.38 185 TYR A C 1
ATOM 1380 O O . TYR A 1 185 ? -15.884 0.974 26.320 1.00 92.38 185 TYR A O 1
ATOM 1388 N N . LYS A 1 186 ? -15.215 2.386 27.957 1.00 88.38 186 LYS A N 1
ATOM 1389 C CA . LYS A 1 186 ? -16.211 1.975 28.948 1.00 88.38 186 LYS A CA 1
ATOM 1390 C C . LYS A 1 186 ? -16.421 3.030 30.034 1.00 88.38 186 LYS A C 1
ATOM 1392 O O . LYS A 1 186 ? -15.479 3.397 30.729 1.00 88.38 186 LYS A O 1
ATOM 1397 N N . ASP A 1 187 ? -17.677 3.390 30.278 1.00 83.12 187 ASP A N 1
ATOM 1398 C CA . ASP A 1 187 ? -18.085 4.119 31.484 1.00 83.12 187 ASP A CA 1
ATOM 1399 C C . ASP A 1 187 ? -18.069 3.155 32.687 1.00 83.12 187 ASP A C 1
ATOM 1401 O O . ASP A 1 187 ? -18.846 2.199 32.736 1.00 83.12 187 ASP A O 1
ATOM 1405 N N . ILE A 1 188 ? -17.183 3.380 33.663 1.00 79.38 188 ILE A N 1
ATOM 1406 C CA . ILE A 1 188 ? -17.057 2.537 34.868 1.00 79.38 188 ILE A CA 1
ATOM 1407 C C . ILE A 1 188 ? -18.012 3.019 35.965 1.00 79.38 188 ILE A C 1
ATOM 1409 O O . ILE A 1 188 ? -18.688 2.216 36.607 1.00 79.38 188 ILE A O 1
ATOM 1413 N N . VAL A 1 189 ? -18.070 4.333 36.197 1.00 76.06 189 VAL A N 1
ATOM 1414 C CA . VAL A 1 189 ? -18.936 4.942 37.217 1.00 76.06 189 VAL A CA 1
ATOM 1415 C C . VAL A 1 189 ? -19.566 6.197 36.647 1.00 76.06 189 VAL A C 1
ATOM 1417 O O . VAL A 1 189 ? -18.871 7.040 36.087 1.00 76.06 189 VAL A O 1
ATOM 1420 N N . ARG A 1 190 ? -20.872 6.357 36.865 1.00 70.25 190 ARG A N 1
ATOM 1421 C CA . ARG A 1 190 ? -21.591 7.599 36.590 1.00 70.25 190 ARG A CA 1
ATOM 1422 C C . ARG A 1 190 ? -22.459 7.955 37.792 1.00 70.25 190 ARG A C 1
ATOM 1424 O O . ARG A 1 190 ? -23.496 7.342 38.023 1.00 70.25 190 ARG A O 1
ATOM 1431 N N . SER A 1 191 ? -22.004 8.921 38.584 1.00 78.31 191 SER A N 1
ATOM 1432 C CA . SER A 1 191 ? -22.701 9.451 39.762 1.00 78.31 191 SER A CA 1
ATOM 1433 C C . SER A 1 191 ? -22.915 10.959 39.613 1.00 78.31 191 SER A C 1
ATOM 1435 O O . SER A 1 191 ? -22.304 11.602 38.758 1.00 78.31 191 SER A O 1
ATOM 1437 N N . ARG A 1 192 ? -23.800 11.549 40.427 1.00 78.06 192 ARG A N 1
ATOM 1438 C CA . ARG A 1 192 ? -24.066 12.996 40.410 1.00 78.06 192 ARG A CA 1
ATOM 1439 C C . ARG A 1 192 ? -22.775 13.768 40.716 1.00 78.06 192 ARG A C 1
ATOM 1441 O O . ARG A 1 192 ? -22.371 13.859 41.868 1.00 78.06 192 ARG A O 1
ATOM 1448 N N . GLY A 1 193 ? -22.153 14.307 39.666 1.00 80.94 193 GLY A N 1
ATOM 1449 C CA . GLY A 1 193 ? -20.929 15.113 39.718 1.00 80.94 193 GLY A CA 1
ATOM 1450 C C . GLY A 1 193 ? -19.628 14.377 39.372 1.00 80.94 193 GLY A C 1
ATOM 1451 O O . GLY A 1 193 ? -18.599 15.033 39.268 1.00 80.94 193 GLY A O 1
ATOM 1452 N N . PHE A 1 194 ? -19.646 13.055 39.157 1.00 83.81 194 PHE A N 1
ATOM 1453 C CA . PHE A 1 194 ? -18.435 12.276 38.867 1.00 83.81 194 PHE A CA 1
ATOM 1454 C C . PHE A 1 194 ? -18.687 11.202 37.805 1.00 83.81 194 PHE A C 1
ATOM 1456 O O . PHE A 1 194 ? -19.601 10.385 37.941 1.00 83.81 194 PHE A O 1
ATOM 1463 N N . THR A 1 195 ? -17.859 11.198 36.759 1.00 83.88 195 THR A N 1
ATOM 1464 C CA . THR A 1 195 ? -17.841 10.154 35.725 1.00 83.88 195 THR A CA 1
ATOM 1465 C C . THR A 1 195 ? -16.424 9.606 35.614 1.00 83.88 195 THR A C 1
ATOM 1467 O O . THR A 1 195 ? -15.486 10.383 35.466 1.00 83.88 195 THR A O 1
ATOM 1470 N N . ALA A 1 196 ? -16.277 8.285 35.699 1.00 84.94 196 ALA A N 1
ATOM 1471 C CA . ALA A 1 196 ? -15.020 7.591 35.448 1.00 84.94 196 ALA A CA 1
ATOM 1472 C C . ALA A 1 196 ? -15.153 6.758 34.173 1.00 84.94 196 ALA A C 1
ATOM 1474 O O . ALA A 1 196 ? -16.046 5.913 34.086 1.00 84.94 196 ALA A O 1
ATOM 1475 N N . GLU A 1 197 ? -14.252 6.985 33.223 1.00 87.81 197 GLU A N 1
ATOM 1476 C CA . GLU A 1 197 ? -14.175 6.275 31.947 1.00 87.81 197 GLU A CA 1
ATOM 1477 C C . GLU A 1 197 ? -12.841 5.527 31.858 1.00 87.81 197 GLU A C 1
ATOM 1479 O O . GLU A 1 197 ? -11.794 6.044 32.255 1.00 87.81 197 GLU A O 1
ATOM 1484 N N . PHE A 1 198 ? -12.883 4.306 31.335 1.00 89.94 198 PHE A N 1
ATOM 1485 C CA . PHE A 1 198 ? -11.705 3.583 30.889 1.00 89.94 198 PHE A CA 1
ATOM 1486 C C . PHE A 1 198 ? -11.593 3.668 29.374 1.00 89.94 198 PHE A C 1
ATOM 1488 O O . PHE A 1 198 ? -12.538 3.331 28.657 1.00 89.94 198 PHE A O 1
ATOM 1495 N N . SER A 1 199 ? -10.401 4.046 28.922 1.00 93.12 199 SER A N 1
ATOM 1496 C CA . SER A 1 199 ? -10.057 4.180 27.516 1.00 93.12 199 SER A CA 1
ATOM 1497 C C . SER A 1 199 ? -8.705 3.527 27.245 1.00 93.12 199 SER A C 1
ATOM 1499 O O . SER A 1 199 ? -7.727 3.802 27.939 1.00 93.12 199 SER A O 1
ATOM 1501 N N . ALA A 1 200 ? -8.645 2.666 26.229 1.00 94.31 200 ALA A N 1
ATOM 1502 C CA . ALA A 1 200 ? -7.408 2.055 25.748 1.00 94.31 200 ALA A CA 1
ATOM 1503 C C . ALA A 1 200 ? -7.307 2.197 24.229 1.00 94.31 200 ALA A C 1
ATOM 1505 O O . ALA A 1 200 ? -8.239 1.842 23.508 1.00 94.31 200 ALA A O 1
ATOM 1506 N N . LEU A 1 201 ? -6.167 2.703 23.757 1.00 94.19 201 LEU A N 1
ATOM 1507 C CA . LEU A 1 201 ? -5.879 2.954 22.347 1.00 94.19 201 LEU A CA 1
ATOM 1508 C C . LEU A 1 201 ? -4.674 2.116 21.928 1.00 94.19 201 LEU A C 1
ATOM 1510 O O . LEU A 1 201 ? -3.647 2.125 22.605 1.00 94.19 201 LEU A O 1
ATOM 1514 N N . LEU A 1 202 ? -4.815 1.380 20.830 1.00 94.12 202 LEU A N 1
ATOM 1515 C CA . LEU A 1 202 ? -3.752 0.584 20.235 1.00 94.12 202 LEU A CA 1
ATOM 1516 C C . LEU A 1 202 ? -3.563 1.035 18.789 1.00 94.12 202 LEU A C 1
ATOM 1518 O O . LEU A 1 202 ? -4.393 0.736 17.924 1.00 94.12 202 LEU A O 1
ATOM 1522 N N . ASP A 1 203 ? -2.459 1.728 18.534 1.00 90.75 203 ASP A N 1
ATOM 1523 C CA . ASP A 1 203 ? -2.011 2.064 17.187 1.00 90.75 203 ASP A CA 1
ATOM 1524 C C . ASP A 1 203 ? -1.200 0.908 16.611 1.00 90.75 203 ASP A C 1
ATOM 1526 O O . ASP A 1 203 ? -0.310 0.379 17.274 1.00 90.75 203 ASP A O 1
ATOM 1530 N N . ASN A 1 204 ? -1.519 0.502 15.378 1.00 88.44 204 ASN A N 1
ATOM 1531 C CA . ASN A 1 204 ? -0.973 -0.714 14.774 1.00 88.44 204 ASN A CA 1
ATOM 1532 C C . ASN A 1 204 ? -1.116 -1.933 15.705 1.00 88.44 204 ASN A C 1
ATOM 1534 O O . ASN A 1 204 ? -0.142 -2.595 16.048 1.00 88.44 204 ASN A O 1
ATOM 1538 N N . ALA A 1 205 ? -2.348 -2.234 16.113 1.00 85.25 205 ALA A N 1
ATOM 1539 C CA . ALA A 1 205 ? -2.668 -3.203 17.162 1.00 85.25 205 ALA A CA 1
ATOM 1540 C C . ALA A 1 205 ? -2.131 -4.631 16.924 1.00 85.25 205 ALA A C 1
ATOM 1542 O O . ALA A 1 205 ? -2.052 -5.414 17.867 1.00 85.25 205 ALA A O 1
ATOM 1543 N N . PHE A 1 206 ? -1.771 -4.978 15.685 1.00 88.44 206 PHE A N 1
ATOM 1544 C CA . PHE A 1 206 ? -1.190 -6.278 15.323 1.00 88.44 206 PHE A CA 1
ATOM 1545 C C . PHE A 1 206 ? 0.320 -6.233 15.082 1.00 88.44 206 PHE A C 1
ATOM 1547 O O . PHE A 1 206 ? 0.875 -7.209 14.582 1.00 88.44 206 PHE A O 1
ATOM 1554 N N . ASP A 1 207 ? 0.956 -5.096 15.364 1.00 84.75 207 ASP A N 1
ATOM 1555 C CA . ASP A 1 207 ? 2.359 -4.821 15.062 1.00 84.75 207 ASP A CA 1
ATOM 1556 C C . ASP A 1 207 ? 2.735 -5.231 13.627 1.00 84.75 207 ASP A C 1
ATOM 1558 O O . ASP A 1 207 ? 3.781 -5.824 13.348 1.00 84.75 207 ASP A O 1
ATOM 1562 N N . HIS A 1 208 ? 1.838 -4.958 12.668 1.00 80.25 208 HIS A N 1
ATOM 1563 C CA . HIS A 1 208 ? 2.156 -5.238 11.280 1.00 80.25 208 HIS A CA 1
ATOM 1564 C C . HIS A 1 208 ? 3.236 -4.256 10.857 1.00 80.25 208 HIS A C 1
ATOM 1566 O O . HIS A 1 208 ? 3.015 -3.041 10.807 1.00 80.25 208 HIS A O 1
ATOM 1572 N N . ARG A 1 209 ? 4.431 -4.772 10.568 1.00 76.12 209 ARG A N 1
ATOM 1573 C CA . ARG A 1 209 ? 5.518 -3.940 10.065 1.00 76.12 209 ARG A CA 1
ATOM 1574 C C . ARG A 1 209 ? 5.021 -3.235 8.809 1.00 76.12 209 ARG A C 1
ATOM 1576 O O . ARG A 1 209 ? 4.445 -3.870 7.936 1.00 76.12 209 ARG A O 1
ATOM 1583 N N . ASN A 1 210 ? 5.245 -1.935 8.691 1.00 68.50 210 ASN A N 1
ATOM 1584 C CA . ASN A 1 210 ? 4.922 -1.164 7.496 1.00 68.50 210 ASN A CA 1
ATOM 1585 C C . ASN A 1 210 ? 6.178 -0.392 7.085 1.00 68.50 210 ASN A C 1
ATOM 1587 O O . ASN A 1 210 ? 6.369 0.748 7.478 1.00 68.50 210 ASN A O 1
ATOM 1591 N N . SER A 1 211 ? 7.080 -1.033 6.343 1.00 58.56 211 SER A N 1
ATOM 1592 C CA . SER A 1 211 ? 8.201 -0.375 5.669 1.00 58.56 211 SER A CA 1
ATOM 1593 C C . SER A 1 211 ? 7.659 0.740 4.776 1.00 58.56 211 SER A C 1
ATOM 1595 O O . SER A 1 211 ? 6.990 0.466 3.778 1.00 58.56 211 SER A O 1
ATOM 1597 N N . ALA A 1 212 ? 7.925 1.984 5.168 1.00 45.38 212 ALA A N 1
ATOM 1598 C CA . ALA A 1 212 ? 7.552 3.186 4.432 1.00 45.38 212 ALA A CA 1
ATOM 1599 C C . ALA A 1 212 ? 8.486 3.469 3.237 1.00 45.38 212 ALA A C 1
ATOM 1601 O O . ALA A 1 212 ? 8.198 4.340 2.422 1.00 45.38 212 ALA A O 1
ATOM 1602 N N . SER A 1 213 ? 9.580 2.724 3.097 1.00 41.66 213 SER A N 1
ATOM 1603 C CA . SER A 1 213 ? 10.665 3.016 2.165 1.00 41.66 213 SER A CA 1
ATOM 1604 C C . SER A 1 213 ? 11.127 1.732 1.469 1.00 41.66 213 SER A C 1
ATOM 1606 O O . SER A 1 213 ? 11.916 0.958 2.002 1.00 41.66 213 SER A O 1
ATOM 1608 N N . GLY A 1 214 ? 10.685 1.511 0.226 1.00 40.53 214 GLY A N 1
ATOM 1609 C CA . GLY A 1 214 ? 11.364 0.564 -0.676 1.00 40.53 214 GLY A CA 1
ATOM 1610 C C . GLY A 1 214 ? 12.826 0.961 -0.952 1.00 40.53 214 GLY A C 1
ATOM 1611 O O . GLY A 1 214 ? 13.628 0.130 -1.362 1.00 40.53 214 GLY A O 1
ATOM 1612 N N . TRP A 1 215 ? 13.183 2.217 -0.658 1.00 36.88 215 TRP A N 1
ATOM 1613 C CA . TRP A 1 215 ? 14.504 2.808 -0.873 1.00 36.88 215 TRP A CA 1
ATOM 1614 C C . TRP A 1 215 ? 15.601 2.274 0.059 1.00 36.88 215 TRP A C 1
ATOM 1616 O O . TRP A 1 215 ? 16.743 2.152 -0.366 1.00 36.88 215 TRP A O 1
ATOM 1626 N N . GLU A 1 216 ? 15.285 1.904 1.305 1.00 34.72 216 GLU A N 1
ATOM 1627 C CA . GLU A 1 216 ? 16.303 1.428 2.263 1.00 34.72 216 GLU A CA 1
ATOM 1628 C C . GLU A 1 216 ? 16.653 -0.058 2.099 1.00 34.72 216 GLU A C 1
ATOM 1630 O O . GLU A 1 216 ? 17.685 -0.508 2.598 1.00 34.72 216 GLU A O 1
ATOM 1635 N N . GLN A 1 217 ? 15.813 -0.839 1.411 1.00 37.59 217 GLN A N 1
ATOM 1636 C CA . GLN A 1 217 ? 16.023 -2.284 1.262 1.00 37.59 217 GLN A CA 1
ATOM 1637 C C . GLN A 1 217 ? 16.881 -2.645 0.040 1.00 37.59 217 GLN A C 1
ATOM 1639 O O . GLN A 1 217 ? 17.627 -3.620 0.101 1.00 37.59 217 GLN A O 1
ATOM 1644 N N . LEU A 1 218 ? 16.857 -1.836 -1.026 1.00 42.41 218 LEU A N 1
ATOM 1645 C CA . LEU A 1 218 ? 17.651 -2.074 -2.244 1.00 42.41 218 LEU A CA 1
ATOM 1646 C C . LEU A 1 218 ? 19.168 -1.910 -2.030 1.00 42.41 218 LEU A C 1
ATOM 1648 O O . LEU A 1 218 ? 19.957 -2.500 -2.760 1.00 42.41 218 LEU A O 1
ATOM 1652 N N . ALA A 1 219 ? 19.587 -1.178 -0.994 1.00 34.97 219 ALA A N 1
ATOM 1653 C CA . ALA A 1 219 ? 20.999 -0.964 -0.679 1.00 34.97 219 ALA A CA 1
ATOM 1654 C C . ALA A 1 219 ? 21.683 -2.153 0.033 1.00 34.97 219 ALA A C 1
ATOM 1656 O O . ALA A 1 219 ? 22.894 -2.123 0.230 1.00 34.97 219 ALA A O 1
ATOM 1657 N N . ARG A 1 220 ? 20.938 -3.182 0.474 1.00 33.03 220 ARG A N 1
ATOM 1658 C CA . ARG A 1 220 ? 21.468 -4.239 1.364 1.00 33.03 220 ARG A CA 1
ATOM 1659 C C . ARG A 1 220 ? 21.648 -5.620 0.731 1.00 33.03 220 ARG A C 1
ATOM 1661 O O . ARG A 1 220 ? 22.063 -6.530 1.437 1.00 33.03 220 ARG A O 1
ATOM 1668 N N . SER A 1 221 ? 21.348 -5.807 -0.554 1.00 32.41 221 SER A N 1
ATOM 1669 C CA . SER A 1 221 ? 21.387 -7.138 -1.191 1.00 32.41 221 SER A CA 1
ATOM 1670 C C . SER A 1 221 ? 22.553 -7.362 -2.159 1.00 32.41 221 SER A C 1
ATOM 1672 O O . SER A 1 221 ? 22.502 -8.310 -2.936 1.00 32.41 221 SER A O 1
ATOM 1674 N N . TRP A 1 222 ? 23.583 -6.513 -2.126 1.00 35.31 222 TRP A N 1
ATOM 1675 C CA . TRP A 1 222 ? 24.740 -6.580 -3.035 1.00 35.31 222 TRP A CA 1
ATOM 1676 C C . TRP A 1 222 ? 26.076 -6.849 -2.321 1.00 35.31 222 TRP A C 1
ATOM 1678 O O . TRP A 1 222 ? 27.132 -6.470 -2.820 1.00 35.31 222 TRP A O 1
ATOM 1688 N N . THR A 1 223 ? 26.039 -7.499 -1.156 1.00 36.91 223 THR A N 1
ATOM 1689 C CA . THR A 1 223 ? 27.234 -8.045 -0.486 1.00 36.91 223 THR A CA 1
ATOM 1690 C C . THR A 1 223 ? 27.203 -9.557 -0.487 1.00 36.91 223 THR A C 1
ATOM 1692 O O . THR A 1 223 ? 26.145 -10.088 -0.073 1.00 36.91 223 THR A O 1
#

Nearest PDB structures (foldseek):
  6l7a-assembly1_A  TM=1.943E-01  e=8.349E+00  Escherichia coli O69:H11 str. 08-4661

pLDDT: mean 79.98, std 14.44, range [32.41, 97.0]

Foldseek 3Di:
DWDPQDQQKTKDKDKDADWDKDLPDLDDDFPVDDWGQDPVDSVLAIDTRQPDFGIKMKMKMKGFDQDACPGPHPVPPDPVVCLPPNGKMKIKIKIKTWAGQAADKDFCVLPVNDDQPQQPTDAGNVRDRDGIAGFAFQDQQCPFDDLLGRGHPVRTDHDDRNHGHSTYHSSGTHGMDMAMKMKMKGFNDDDDPDTDMDIDIDTRVVPGDDPPDPPVSVVPPRD